Protein AF-A0A7Y1SUM8-F1 (afdb_monomer)

Solvent-accessible surface area (backbone atoms only — not comparable to full-atom values): 10292 Å² total; per-residue (Å²): 133,84,91,70,87,80,86,73,86,85,74,78,79,78,84,82,67,84,83,75,51,72,69,54,51,41,51,50,46,20,53,51,30,40,32,38,43,50,22,57,95,52,61,68,77,58,25,48,60,50,52,47,53,52,48,57,52,32,49,60,43,52,49,48,41,51,51,54,53,50,29,63,75,70,70,47,85,80,61,78,84,72,56,76,50,72,64,59,51,49,55,56,46,55,58,53,45,56,60,46,50,67,54,22,52,54,58,55,52,48,58,48,59,77,70,50,46,59,65,62,47,60,75,46,90,58,48,72,65,56,52,52,51,21,46,50,52,14,50,52,50,49,52,50,51,62,62,44,51,38,54,50,51,39,56,52,42,50,19,71,71,44,100,42,46,69,58,48,48,57,64,57,56,53,59,82,78,113

Nearest PDB structures (foldseek):
  6h2f-assembly1_J  TM=3.120E-01  e=8.566E+00  Aeromonas hydrophila subsp. hydrophila AL09-71
  7xgg-assembly2_D  TM=2.921E-01  e=9.914E+00  synthetic construct

Structure (mmCIF, N/CA/C/O backbone):
data_AF-A0A7Y1SUM8-F1
#
_entry.id   AF-A0A7Y1SUM8-F1
#
loop_
_atom_site.group_PDB
_atom_site.id
_atom_site.type_symbol
_atom_site.label_atom_id
_atom_site.label_alt_id
_atom_site.label_comp_id
_atom_site.label_asym_id
_atom_site.label_entity_id
_atom_site.label_seq_id
_atom_site.pdbx_PDB_ins_code
_atom_site.Cartn_x
_atom_site.Cartn_y
_atom_site.Cartn_z
_atom_site.occupancy
_atom_site.B_iso_or_equiv
_atom_site.auth_seq_id
_atom_site.auth_comp_id
_atom_site.auth_asym_id
_atom_site.auth_atom_id
_atom_site.pdbx_PDB_model_num
ATOM 1 N N . MET A 1 1 ? -18.515 -15.517 56.272 1.00 47.94 1 MET A N 1
ATOM 2 C CA . MET A 1 1 ? -17.917 -15.109 54.985 1.00 47.94 1 MET A CA 1
ATOM 3 C C . MET A 1 1 ? -18.222 -13.633 54.820 1.00 47.94 1 MET A C 1
ATOM 5 O O . MET A 1 1 ? -19.359 -13.296 54.525 1.00 47.94 1 MET A O 1
ATOM 9 N N . THR A 1 2 ? -17.282 -12.760 55.171 1.00 51.88 2 THR A N 1
ATOM 10 C CA . THR A 1 2 ? -17.449 -11.309 55.032 1.00 51.88 2 THR A CA 1
ATOM 11 C C . THR A 1 2 ? -17.357 -10.948 53.554 1.00 51.88 2 THR A C 1
ATOM 13 O O . THR A 1 2 ? -16.379 -11.256 52.880 1.00 51.88 2 THR A O 1
ATOM 16 N N . SER A 1 3 ? -18.431 -10.363 53.036 1.00 60.09 3 SER A N 1
ATOM 17 C CA . SER A 1 3 ? -18.611 -9.953 51.645 1.00 60.09 3 SER A CA 1
ATOM 18 C C . SER A 1 3 ? -17.959 -8.592 51.374 1.00 60.09 3 SER A C 1
ATOM 20 O O . SER A 1 3 ? -18.627 -7.669 50.915 1.00 60.09 3 SER A O 1
ATOM 22 N N . GLU A 1 4 ? -16.677 -8.436 51.698 1.00 70.50 4 GLU A N 1
ATOM 23 C CA . GLU A 1 4 ? -15.926 -7.216 51.387 1.00 70.50 4 GLU A CA 1
ATOM 24 C C . GLU A 1 4 ? -14.970 -7.494 50.227 1.00 70.50 4 GLU A C 1
ATOM 26 O O . GLU A 1 4 ? -13.954 -8.172 50.369 1.00 70.50 4 GLU A O 1
ATOM 31 N N . GLY A 1 5 ? -15.327 -6.993 49.044 1.00 70.06 5 GLY A N 1
ATOM 32 C CA . GLY A 1 5 ? -14.422 -6.958 47.904 1.00 70.06 5 GLY A CA 1
ATOM 33 C C . GLY A 1 5 ? -13.366 -5.881 48.129 1.00 70.06 5 GLY A C 1
ATOM 34 O O . GLY A 1 5 ? -13.677 -4.695 48.074 1.00 70.06 5 GLY A O 1
ATOM 35 N N . ALA A 1 6 ? -12.123 -6.284 48.378 1.00 76.81 6 ALA A N 1
ATOM 36 C CA . ALA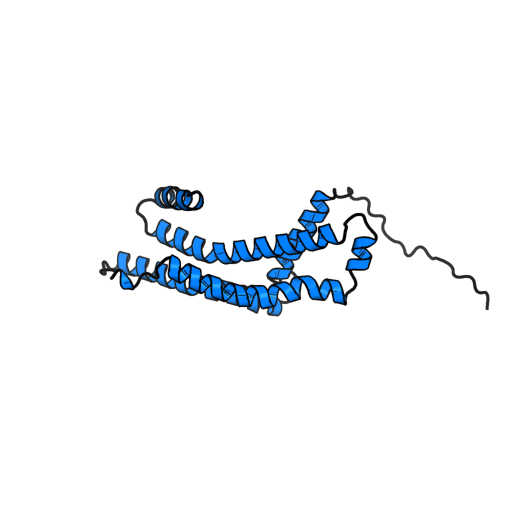 A 1 6 ? -10.992 -5.366 48.445 1.00 76.81 6 ALA A CA 1
ATOM 37 C C . ALA A 1 6 ? -10.424 -5.129 47.034 1.00 76.81 6 ALA A C 1
ATOM 39 O O . ALA A 1 6 ? -10.054 -6.075 46.336 1.00 76.81 6 ALA A O 1
ATOM 40 N N . VAL A 1 7 ? -10.356 -3.863 46.607 1.00 76.62 7 VAL A N 1
ATOM 41 C CA . VAL A 1 7 ? -9.671 -3.462 45.370 1.00 76.62 7 VAL A CA 1
ATOM 42 C C . VAL A 1 7 ? -8.190 -3.302 45.691 1.00 76.62 7 VAL A C 1
ATOM 44 O O . VAL A 1 7 ? -7.795 -2.362 46.376 1.00 76.62 7 VAL A O 1
ATOM 47 N N . PHE A 1 8 ? -7.374 -4.237 45.214 1.00 75.50 8 PHE A N 1
ATOM 48 C CA . PHE A 1 8 ? -5.923 -4.159 45.335 1.00 75.50 8 PHE A CA 1
ATOM 49 C C . PHE A 1 8 ? -5.349 -3.361 44.163 1.00 75.50 8 PHE A C 1
ATOM 51 O O . PHE A 1 8 ? -5.702 -3.607 43.008 1.00 75.50 8 PHE A O 1
ATOM 58 N N . ASP A 1 9 ? -4.460 -2.412 44.456 1.00 80.50 9 ASP A N 1
ATOM 59 C CA . ASP A 1 9 ? -3.664 -1.751 43.425 1.00 80.50 9 ASP A CA 1
ATOM 60 C C . ASP A 1 9 ? -2.674 -2.775 42.852 1.00 80.50 9 ASP A C 1
ATOM 62 O O . ASP A 1 9 ? -1.746 -3.214 43.529 1.00 80.50 9 ASP A O 1
ATOM 66 N N . LEU A 1 10 ? -2.908 -3.199 41.609 1.00 79.94 10 LEU A N 1
ATOM 67 C CA . LEU A 1 10 ? -2.109 -4.220 40.923 1.00 79.94 10 LEU A CA 1
ATOM 68 C C . LEU A 1 10 ? -0.756 -3.683 40.421 1.00 79.94 10 LEU A C 1
ATOM 70 O O . LEU A 1 10 ? -0.084 -4.357 39.643 1.00 79.94 10 LEU A O 1
ATOM 74 N N . GLY A 1 11 ? -0.349 -2.480 40.837 1.00 80.06 11 GLY A N 1
ATOM 75 C CA . GLY A 1 11 ? 0.895 -1.867 40.380 1.00 80.06 11 GLY A CA 1
ATOM 76 C C . GLY A 1 11 ? 0.788 -1.381 38.937 1.00 80.06 11 GLY A C 1
ATOM 77 O O . GLY A 1 11 ? 1.730 -1.523 38.158 1.00 80.06 11 GLY A O 1
ATOM 78 N N . TYR A 1 12 ? -0.368 -0.828 38.558 1.00 77.06 12 TYR A N 1
ATOM 79 C CA . TYR A 1 12 ? -0.531 -0.243 37.231 1.00 77.06 12 TYR A CA 1
ATOM 80 C C . TYR A 1 12 ? 0.389 0.966 37.078 1.00 77.06 12 TYR A C 1
ATOM 82 O O . TYR A 1 12 ? 0.269 1.968 37.784 1.00 77.06 12 TYR A O 1
ATOM 90 N N . GLU A 1 13 ? 1.301 0.895 36.115 1.00 79.81 1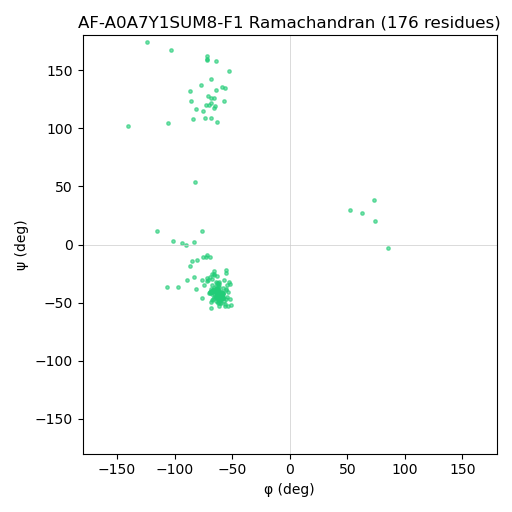3 GLU A N 1
ATOM 91 C CA . GLU A 1 13 ? 2.186 2.011 35.826 1.00 79.81 13 GLU A CA 1
ATOM 92 C C . GLU A 1 13 ? 1.386 3.152 35.185 1.00 79.81 13 GLU A C 1
ATOM 94 O O . GLU A 1 13 ? 0.748 3.004 34.137 1.00 79.81 13 GLU A O 1
ATOM 99 N N . GLN A 1 14 ? 1.389 4.315 35.837 1.00 79.69 14 GLN A N 1
ATOM 100 C CA . GLN A 1 14 ? 0.712 5.487 35.302 1.00 79.69 14 GLN A CA 1
ATOM 101 C C . GLN A 1 14 ? 1.409 5.936 34.018 1.00 79.69 14 GLN A C 1
ATOM 103 O O . GLN A 1 14 ? 2.609 6.211 34.004 1.00 79.69 14 GLN A O 1
ATOM 108 N N . TYR A 1 15 ? 0.644 6.068 32.934 1.00 81.56 15 TYR A N 1
ATOM 109 C CA . TYR A 1 15 ? 1.161 6.609 31.683 1.00 81.56 15 TYR A CA 1
ATOM 110 C C . TYR A 1 15 ? 1.608 8.066 31.882 1.00 81.56 15 TYR A C 1
ATOM 112 O O . TYR A 1 15 ? 0.777 8.970 31.968 1.00 81.56 15 TYR A O 1
ATOM 120 N N . ARG A 1 16 ? 2.926 8.294 31.940 1.00 86.31 16 ARG A N 1
ATOM 121 C CA . ARG A 1 16 ? 3.542 9.633 32.059 1.00 86.31 16 ARG A CA 1
ATOM 122 C C . ARG A 1 16 ? 3.851 10.295 30.712 1.00 86.31 16 ARG A C 1
ATOM 124 O O . ARG A 1 16 ? 4.397 11.394 30.680 1.00 86.31 16 ARG A O 1
ATOM 131 N N . GLY A 1 17 ? 3.547 9.626 29.601 1.00 87.81 17 GLY A N 1
ATOM 132 C CA . GLY A 1 17 ? 3.812 10.152 28.266 1.00 87.81 17 GLY A CA 1
ATOM 133 C C . GLY A 1 17 ? 2.877 11.309 27.878 1.00 87.81 17 GLY A C 1
ATOM 134 O O . GLY A 1 17 ? 1.803 11.472 28.466 1.00 87.81 17 GLY A O 1
ATOM 135 N N . PRO A 1 18 ? 3.244 12.103 26.858 1.00 86.50 18 PRO A N 1
ATOM 136 C CA . PRO A 1 18 ? 2.369 13.135 26.313 1.00 86.50 18 PRO A CA 1
ATOM 137 C C . PRO A 1 18 ? 1.055 12.536 25.802 1.00 86.50 18 PRO A C 1
ATOM 139 O O . PRO A 1 18 ? 1.048 11.521 25.103 1.00 86.50 18 PRO A O 1
ATOM 142 N N . ARG A 1 19 ? -0.075 13.177 26.115 1.00 84.38 19 ARG A N 1
ATOM 143 C CA . ARG A 1 19 ? -1.374 12.784 25.554 1.00 84.38 19 ARG A CA 1
ATOM 144 C C . ARG A 1 19 ? -1.386 13.107 24.060 1.00 84.38 19 ARG A C 1
ATOM 146 O O . ARG A 1 19 ? -1.104 14.236 23.671 1.00 84.38 19 ARG A O 1
ATOM 153 N N . LEU A 1 20 ? -1.693 12.108 23.235 1.00 84.44 20 LEU A N 1
ATOM 154 C CA . LEU A 1 20 ? -1.819 12.293 21.791 1.00 84.44 20 LEU A CA 1
ATOM 155 C C . LEU A 1 20 ? -3.047 13.151 21.478 1.00 84.44 20 LEU A C 1
ATOM 157 O O . LEU A 1 20 ? -4.088 12.994 22.116 1.00 84.44 20 LEU A O 1
ATOM 161 N N . SER A 1 21 ? -2.934 14.015 20.471 1.00 88.94 21 SER A N 1
ATOM 162 C CA . SER A 1 21 ? -4.096 14.720 19.926 1.00 88.94 21 SER A CA 1
ATOM 163 C C . SER A 1 21 ? -4.990 13.772 19.126 1.00 88.94 21 SER A C 1
ATOM 165 O O . SER A 1 21 ? -4.523 12.755 18.604 1.00 88.94 21 SER A O 1
ATOM 167 N N . ASP A 1 22 ? -6.261 14.129 18.946 1.00 87.31 22 ASP A N 1
ATOM 168 C CA . ASP A 1 22 ? -7.222 13.316 18.184 1.00 87.31 22 ASP A CA 1
ATOM 169 C C . ASP A 1 22 ? -6.728 13.010 16.765 1.00 87.31 22 ASP A C 1
ATOM 171 O O . ASP A 1 22 ? -6.845 11.886 16.272 1.00 87.31 22 ASP A O 1
ATOM 175 N N . ARG A 1 23 ? -6.067 13.986 16.129 1.00 91.12 23 ARG A N 1
ATOM 176 C CA . ARG A 1 23 ? -5.426 13.806 14.821 1.00 91.12 23 ARG A CA 1
ATOM 177 C C . ARG A 1 23 ? -4.327 12.744 14.865 1.00 91.12 23 ARG A C 1
ATOM 179 O O . ARG A 1 23 ? -4.217 11.938 13.944 1.00 91.12 23 ARG A O 1
ATOM 186 N N . GLN A 1 24 ? -3.494 12.736 15.901 1.00 91.31 24 GLN A N 1
ATOM 187 C CA . GLN A 1 24 ? -2.438 11.730 16.039 1.00 91.31 24 GLN A CA 1
ATOM 188 C C . GLN A 1 24 ? -3.022 10.340 16.300 1.00 91.31 24 GLN A C 1
ATOM 190 O O . GLN A 1 24 ? -2.525 9.364 15.738 1.00 91.31 24 GLN A O 1
ATOM 195 N N . VAL A 1 25 ? -4.089 10.244 17.098 1.00 89.75 25 VAL A N 1
ATOM 196 C CA . VAL A 1 25 ? -4.823 8.989 17.321 1.00 89.75 25 VAL A CA 1
ATOM 197 C C . VAL A 1 25 ? -5.378 8.454 16.000 1.00 89.75 25 VAL A C 1
ATOM 199 O O . VAL A 1 25 ? -5.150 7.288 15.674 1.00 89.75 25 VAL A O 1
ATOM 202 N N . PHE A 1 26 ? -6.007 9.314 15.197 1.00 92.56 26 PHE A N 1
ATOM 203 C CA . PHE A 1 26 ? -6.506 8.962 13.868 1.00 92.56 26 PHE A CA 1
ATOM 204 C C . PHE A 1 26 ? -5.399 8.400 12.963 1.00 92.56 26 PHE A C 1
ATOM 206 O O . PHE A 1 26 ? -5.512 7.282 12.460 1.00 92.56 26 PHE A O 1
ATOM 213 N N . TRP A 1 27 ? -4.280 9.115 12.806 1.00 94.81 27 TRP A N 1
ATOM 214 C CA . TRP A 1 27 ? -3.178 8.647 11.955 1.00 94.81 27 TRP A CA 1
ATOM 215 C C . TRP A 1 27 ? -2.528 7.361 12.470 1.00 94.81 27 TRP A C 1
ATOM 217 O O . TRP A 1 27 ? -2.106 6.522 11.675 1.00 94.81 27 TRP A O 1
ATOM 227 N N . ARG A 1 28 ? -2.486 7.151 13.790 1.00 92.69 28 ARG A N 1
ATOM 228 C CA . ARG A 1 28 ? -2.030 5.880 14.370 1.00 92.69 28 ARG A CA 1
ATOM 229 C C . ARG A 1 28 ? -2.949 4.721 13.986 1.00 92.69 28 ARG A C 1
ATOM 231 O O . ARG A 1 28 ? -2.431 3.657 13.654 1.00 92.69 28 ARG A O 1
ATOM 238 N N . MET A 1 29 ? -4.266 4.928 13.968 1.00 92.19 29 MET A N 1
ATOM 239 C CA . MET A 1 29 ? -5.231 3.922 13.502 1.00 92.19 29 MET A CA 1
ATOM 240 C C . MET A 1 29 ? -5.083 3.634 12.003 1.00 92.19 29 MET A C 1
ATOM 242 O O . MET A 1 29 ? -5.152 2.472 11.597 1.00 92.19 29 MET A O 1
ATOM 246 N N . VAL A 1 30 ? -4.823 4.665 11.191 1.00 95.81 30 VAL A N 1
ATOM 247 C CA . VAL A 1 30 ? -4.552 4.503 9.753 1.00 95.81 30 VAL A CA 1
ATOM 248 C C . VAL A 1 30 ? -3.291 3.661 9.533 1.00 95.81 30 VAL A C 1
ATOM 250 O O . VAL A 1 30 ? -3.327 2.678 8.797 1.00 95.81 30 VAL A O 1
ATOM 253 N N . ILE A 1 31 ? -2.188 3.983 10.216 1.00 95.62 31 ILE A N 1
ATOM 254 C CA . ILE A 1 31 ? -0.917 3.244 10.109 1.00 95.62 31 ILE A CA 1
ATOM 255 C C . ILE A 1 31 ? -1.058 1.798 10.602 1.00 95.62 31 ILE A C 1
ATOM 257 O O . ILE A 1 31 ? -0.508 0.882 9.989 1.00 95.62 31 ILE A O 1
ATOM 261 N N . ASP A 1 32 ? -1.785 1.574 11.698 1.00 93.44 32 ASP A N 1
ATOM 262 C CA . ASP A 1 32 ? -2.126 0.225 12.162 1.00 93.44 32 ASP A CA 1
ATOM 263 C C . ASP A 1 32 ? -2.912 -0.544 11.090 1.00 93.44 32 ASP A C 1
ATOM 265 O O . ASP A 1 32 ? -2.574 -1.682 10.763 1.00 93.44 32 ASP A O 1
ATOM 269 N N . GLY A 1 33 ? -3.910 0.099 10.479 1.00 93.62 33 GLY A N 1
ATOM 270 C CA . GLY A 1 33 ? -4.708 -0.498 9.411 1.00 93.62 33 GLY A CA 1
ATOM 271 C C . GLY A 1 33 ? -3.885 -0.857 8.176 1.00 93.62 33 GLY A C 1
ATOM 272 O O . GLY A 1 33 ? -4.007 -1.967 7.657 1.00 93.62 33 GLY A O 1
ATOM 273 N N . LEU A 1 34 ? -2.976 0.032 7.768 1.00 94.88 34 LEU A N 1
ATOM 274 C CA . LEU A 1 34 ? -2.025 -0.208 6.683 1.00 94.88 34 LEU A CA 1
ATOM 275 C C . LEU A 1 34 ? -1.192 -1.460 6.962 1.00 94.88 34 LEU A C 1
ATOM 277 O O . LEU A 1 34 ? -1.167 -2.380 6.145 1.00 94.88 34 LEU A O 1
ATOM 281 N N . LYS A 1 35 ? -0.587 -1.559 8.151 1.00 92.75 35 LYS A N 1
ATOM 282 C CA . LYS A 1 35 ? 0.193 -2.740 8.555 1.00 92.75 35 LYS A CA 1
ATOM 283 C C . LYS A 1 35 ? -0.650 -4.014 8.550 1.00 92.75 35 LYS A C 1
ATOM 285 O O . LYS A 1 35 ? -0.184 -5.042 8.056 1.00 92.75 35 LYS A O 1
ATOM 290 N N . LYS A 1 36 ? -1.885 -3.950 9.058 1.00 91.12 36 LYS A N 1
ATOM 291 C CA . LYS A 1 36 ? -2.816 -5.088 9.076 1.00 91.12 36 LYS A CA 1
ATOM 292 C C . LYS A 1 36 ? -3.177 -5.563 7.667 1.00 91.12 36 LYS A C 1
ATOM 294 O O . LYS A 1 36 ? -3.207 -6.774 7.458 1.00 91.12 36 LYS A O 1
ATOM 299 N N . SER A 1 37 ? -3.375 -4.647 6.716 1.00 90.56 37 SER A N 1
ATOM 300 C CA . SER A 1 37 ? -3.763 -4.976 5.334 1.00 90.56 37 SER A CA 1
ATOM 301 C C . SER A 1 37 ? -2.730 -5.840 4.595 1.00 90.56 37 SER A C 1
ATOM 303 O O . SER A 1 37 ? -3.101 -6.737 3.846 1.00 90.56 37 SER A O 1
ATOM 305 N N . VAL A 1 38 ? -1.437 -5.639 4.873 1.00 87.88 38 VAL A N 1
ATOM 306 C CA . VAL A 1 38 ? -0.325 -6.408 4.280 1.00 87.88 38 VAL A CA 1
ATOM 307 C C . VAL A 1 38 ? 0.237 -7.489 5.215 1.00 87.88 38 VAL A C 1
ATOM 309 O O . VAL A 1 38 ? 1.214 -8.165 4.893 1.00 87.88 38 VAL A O 1
ATOM 312 N N . GLY A 1 39 ? -0.350 -7.663 6.403 1.00 85.25 39 GLY A N 1
ATOM 313 C CA . GLY A 1 39 ? 0.086 -8.666 7.380 1.00 85.25 39 GLY A CA 1
ATOM 314 C C . GLY A 1 39 ? 1.395 -8.334 8.114 1.00 85.25 39 GLY A C 1
ATOM 315 O O . GLY A 1 39 ? 2.035 -9.231 8.675 1.00 85.25 39 GLY A O 1
ATOM 316 N N . ILE A 1 40 ? 1.818 -7.066 8.151 1.00 86.38 40 ILE A N 1
ATOM 317 C CA . ILE A 1 40 ? 2.970 -6.623 8.954 1.00 86.38 40 ILE A CA 1
ATOM 318 C C . ILE A 1 40 ? 2.652 -6.820 10.444 1.00 86.38 40 ILE A C 1
ATOM 320 O O . ILE A 1 40 ? 1.583 -6.457 10.920 1.00 86.38 40 ILE A O 1
ATOM 324 N N . GLY A 1 41 ? 3.592 -7.413 11.186 1.00 81.06 41 GLY A N 1
ATOM 325 C CA . GLY A 1 41 ? 3.407 -7.771 12.599 1.00 81.06 41 GLY A CA 1
ATOM 326 C C . GLY A 1 41 ? 2.740 -9.132 12.836 1.00 81.06 41 GLY A C 1
ATOM 327 O O . GLY A 1 41 ? 2.649 -9.563 13.979 1.00 81.06 41 GLY A O 1
ATOM 328 N N . LYS A 1 42 ? 2.321 -9.846 11.779 1.00 82.00 42 LYS A N 1
ATOM 329 C CA . LYS A 1 42 ? 1.820 -11.229 11.863 1.00 82.00 42 LYS A CA 1
ATOM 330 C C . LYS A 1 42 ? 2.875 -12.241 11.379 1.00 82.00 42 LYS A C 1
ATOM 332 O O . LYS A 1 42 ? 3.881 -11.871 10.765 1.00 82.00 42 LYS A O 1
ATOM 337 N N . ARG A 1 43 ? 2.635 -13.535 11.648 1.00 85.00 43 ARG A N 1
ATOM 338 C CA . ARG A 1 43 ? 3.457 -14.656 11.140 1.00 85.00 43 ARG A CA 1
ATOM 339 C C . ARG A 1 43 ? 3.600 -14.576 9.614 1.00 85.00 43 ARG A C 1
ATOM 341 O O . ARG A 1 43 ? 2.668 -14.152 8.933 1.00 85.00 43 ARG A O 1
ATOM 348 N N . ALA A 1 44 ? 4.729 -15.050 9.078 1.00 80.56 44 ALA A N 1
ATOM 349 C CA . ALA A 1 44 ? 5.061 -14.971 7.649 1.00 80.56 44 ALA A CA 1
ATOM 350 C C . ALA A 1 44 ? 3.958 -15.515 6.717 1.00 80.56 44 ALA A C 1
ATOM 352 O O . ALA A 1 44 ? 3.706 -14.937 5.664 1.00 80.56 44 ALA A O 1
ATOM 353 N N . ARG A 1 45 ? 3.220 -16.550 7.144 1.00 80.69 45 ARG A N 1
ATOM 354 C CA . ARG A 1 45 ? 2.076 -17.110 6.402 1.00 80.69 45 ARG A CA 1
ATOM 355 C C . ARG A 1 45 ? 1.008 -16.068 6.044 1.00 80.69 45 ARG A C 1
ATOM 357 O O . ARG A 1 45 ? 0.438 -16.140 4.964 1.00 80.69 45 ARG A O 1
ATOM 364 N N . ASN A 1 46 ? 0.773 -15.078 6.905 1.00 81.00 46 ASN A N 1
ATOM 365 C CA . ASN A 1 46 ? -0.235 -14.039 6.668 1.00 81.00 46 ASN A CA 1
ATOM 366 C C . ASN A 1 46 ? 0.264 -12.937 5.722 1.00 81.00 46 ASN A C 1
ATOM 368 O O . ASN A 1 46 ? -0.534 -12.139 5.244 1.00 81.00 46 ASN A O 1
ATOM 372 N N . LYS A 1 47 ? 1.575 -12.896 5.459 1.00 87.44 47 LYS A N 1
ATOM 373 C CA . LYS A 1 47 ? 2.194 -11.997 4.481 1.00 87.44 47 LYS A CA 1
ATOM 374 C C . LYS A 1 47 ? 2.237 -12.635 3.096 1.00 87.44 47 LYS A C 1
ATOM 376 O O . LYS A 1 47 ? 2.151 -11.925 2.107 1.00 87.44 47 LYS A O 1
ATOM 381 N N . ALA A 1 48 ? 2.335 -13.963 3.023 1.00 88.19 48 ALA A N 1
ATOM 382 C CA . ALA A 1 48 ? 2.506 -14.677 1.761 1.00 88.19 48 ALA A CA 1
ATOM 383 C C . ALA A 1 48 ? 1.462 -14.275 0.707 1.00 88.19 48 ALA A C 1
ATOM 385 O O . ALA A 1 48 ? 1.841 -13.953 -0.408 1.00 88.19 48 ALA A O 1
ATOM 386 N N . PHE A 1 49 ? 0.181 -14.209 1.079 1.00 88.69 49 PHE A N 1
ATOM 387 C CA . PHE A 1 49 ? -0.903 -13.898 0.145 1.00 88.69 49 PHE A CA 1
ATOM 388 C C . PHE A 1 49 ? -0.902 -12.450 -0.395 1.00 88.69 49 PHE A C 1
ATOM 390 O O . PHE A 1 49 ? -0.883 -12.270 -1.612 1.00 88.69 49 PHE A O 1
ATOM 397 N N . PRO A 1 50 ? -0.896 -11.385 0.436 1.00 87.81 50 PRO A N 1
ATOM 398 C CA . PRO A 1 50 ? -0.855 -10.023 -0.098 1.00 87.81 50 PRO A CA 1
ATOM 399 C C . PRO A 1 50 ? 0.427 -9.759 -0.898 1.00 87.81 50 PRO A C 1
ATOM 401 O O . PRO A 1 50 ? 0.370 -9.135 -1.954 1.00 87.81 50 PRO A O 1
ATOM 404 N N . PHE A 1 51 ? 1.573 -10.287 -0.456 1.00 91.00 51 PHE A N 1
ATOM 405 C CA . PHE A 1 51 ? 2.824 -10.138 -1.200 1.00 91.00 51 PHE A CA 1
ATOM 406 C C . PHE A 1 51 ? 2.856 -10.972 -2.483 1.00 91.00 51 PHE A C 1
ATOM 408 O O . PHE A 1 51 ? 3.453 -10.521 -3.454 1.00 91.00 51 PHE A O 1
ATOM 415 N N . SER A 1 52 ? 2.197 -12.135 -2.538 1.00 92.44 52 SER A N 1
ATOM 416 C CA . SER A 1 52 ? 2.086 -12.896 -3.785 1.00 92.44 52 SER A CA 1
ATOM 417 C C . SER A 1 52 ? 1.234 -12.168 -4.816 1.00 92.44 52 SER A C 1
ATOM 419 O O . SER A 1 52 ? 1.558 -12.229 -5.992 1.00 92.44 52 SER A O 1
ATOM 421 N N . LEU A 1 53 ? 0.185 -11.451 -4.397 1.00 92.50 53 LEU A N 1
ATOM 422 C CA . LEU A 1 53 ? -0.612 -10.626 -5.309 1.00 92.50 53 LEU A CA 1
ATOM 423 C C . LEU A 1 53 ? 0.187 -9.442 -5.853 1.00 92.50 53 LEU A C 1
ATOM 425 O O . LEU A 1 53 ? 0.107 -9.161 -7.041 1.00 92.50 53 LEU A O 1
ATOM 429 N N . VAL A 1 54 ? 0.985 -8.784 -5.006 1.00 90.94 54 VAL A N 1
ATOM 430 C CA . VAL A 1 54 ? 1.898 -7.718 -5.449 1.00 90.94 54 VAL A CA 1
ATOM 431 C C . VAL A 1 54 ? 2.954 -8.278 -6.402 1.00 90.94 54 VAL A C 1
ATOM 433 O O . VAL A 1 54 ? 3.202 -7.694 -7.449 1.00 90.94 54 VAL A O 1
ATOM 436 N N . ALA A 1 55 ? 3.556 -9.423 -6.075 1.00 92.12 55 ALA A N 1
ATOM 437 C CA . ALA A 1 55 ? 4.523 -10.075 -6.950 1.00 92.12 55 ALA A CA 1
ATOM 438 C C . ALA A 1 55 ? 3.888 -10.441 -8.295 1.00 92.12 55 ALA A C 1
ATOM 440 O O . ALA A 1 55 ? 4.457 -10.127 -9.333 1.00 92.12 55 ALA A O 1
ATOM 441 N N . LEU A 1 56 ? 2.691 -11.032 -8.276 1.00 92.25 56 LEU A N 1
ATOM 442 C CA . LEU A 1 56 ? 1.941 -11.350 -9.484 1.00 92.25 56 LEU A CA 1
ATOM 443 C C . LEU A 1 56 ? 1.681 -10.084 -10.298 1.00 92.25 56 LEU A C 1
ATOM 445 O O . LEU A 1 56 ? 1.984 -10.086 -11.479 1.00 92.25 56 LEU A O 1
ATOM 449 N N . ALA A 1 57 ? 1.241 -8.998 -9.659 1.00 89.50 57 ALA A N 1
ATOM 450 C CA . ALA A 1 57 ? 1.029 -7.718 -10.321 1.00 89.50 57 ALA A CA 1
ATOM 451 C C . ALA A 1 57 ? 2.305 -7.193 -11.000 1.00 89.50 57 ALA A C 1
ATOM 453 O O . ALA A 1 57 ? 2.237 -6.727 -12.122 1.00 89.50 57 ALA A O 1
ATOM 454 N N . ILE A 1 58 ? 3.470 -7.306 -10.357 1.00 89.69 58 ILE A N 1
ATOM 455 C CA . ILE A 1 58 ? 4.752 -6.791 -10.871 1.00 89.69 58 ILE A CA 1
ATOM 456 C C . ILE A 1 58 ? 5.355 -7.671 -11.981 1.00 89.69 58 ILE A C 1
ATOM 458 O O . ILE A 1 58 ? 6.083 -7.165 -12.836 1.00 89.69 58 ILE A O 1
ATOM 462 N N . LEU A 1 59 ? 5.115 -8.986 -11.959 1.00 89.19 59 LEU A N 1
ATOM 463 C CA . LEU A 1 59 ? 5.802 -9.943 -12.835 1.00 89.19 59 LEU A CA 1
ATOM 464 C C . LEU A 1 59 ? 5.677 -9.617 -14.337 1.00 89.19 59 LEU A C 1
ATOM 466 O O . LEU A 1 59 ? 6.712 -9.630 -15.007 1.00 89.19 59 LEU A O 1
ATOM 470 N N . PRO A 1 60 ? 4.490 -9.293 -14.886 1.00 82.38 60 PRO A N 1
ATOM 471 C CA . PRO A 1 60 ? 4.376 -8.943 -16.298 1.00 82.38 60 PRO A CA 1
ATOM 472 C C . PRO A 1 60 ? 5.092 -7.635 -16.638 1.00 82.38 60 PRO A C 1
ATOM 474 O O . PRO A 1 60 ? 5.779 -7.592 -17.655 1.00 82.38 60 PRO A O 1
ATOM 477 N N . ALA A 1 61 ? 5.030 -6.612 -15.772 1.00 82.25 61 ALA A N 1
ATOM 478 C CA . ALA A 1 61 ? 5.789 -5.375 -15.983 1.00 82.25 61 ALA A CA 1
ATOM 479 C C . ALA A 1 61 ? 7.292 -5.629 -16.057 1.00 82.25 61 ALA A C 1
ATOM 481 O O . ALA A 1 61 ? 7.963 -5.131 -16.959 1.00 82.25 61 ALA A O 1
ATOM 482 N N . LEU A 1 62 ? 7.829 -6.440 -15.142 1.00 84.44 62 LEU A N 1
ATOM 483 C CA . LEU A 1 62 ? 9.236 -6.828 -15.204 1.00 84.44 62 LEU A CA 1
ATOM 484 C C . LEU A 1 62 ? 9.553 -7.583 -16.497 1.00 84.44 62 LEU A C 1
ATOM 486 O O . LEU A 1 62 ? 10.596 -7.332 -17.094 1.00 84.44 62 LEU A O 1
ATOM 490 N N . GLY A 1 63 ? 8.662 -8.471 -16.944 1.00 83.94 63 GLY A N 1
ATOM 491 C CA . GLY A 1 63 ? 8.807 -9.179 -18.216 1.00 83.94 63 GLY A CA 1
ATOM 492 C C . GLY A 1 63 ? 8.937 -8.223 -19.402 1.00 83.94 63 GLY A C 1
ATOM 493 O O . GLY A 1 63 ? 9.886 -8.343 -20.176 1.00 83.94 63 GLY A O 1
ATOM 494 N N . VAL A 1 64 ? 8.045 -7.234 -19.496 1.00 79.75 64 VAL A N 1
ATOM 495 C CA . VAL A 1 64 ? 8.070 -6.204 -20.547 1.00 79.75 64 VAL A CA 1
ATOM 496 C C . VAL A 1 64 ? 9.382 -5.417 -20.512 1.00 79.75 64 VAL A C 1
ATOM 498 O O . VAL A 1 64 ? 10.074 -5.337 -21.527 1.00 79.75 64 VAL A O 1
ATOM 501 N N . VAL A 1 65 ? 9.783 -4.906 -19.345 1.00 82.75 65 VAL A N 1
ATOM 502 C CA . VAL A 1 65 ? 11.031 -4.136 -19.191 1.00 82.75 65 VAL A CA 1
ATOM 503 C C . VAL A 1 65 ? 12.251 -4.973 -19.585 1.00 82.75 65 VAL A C 1
ATOM 505 O O . VAL A 1 65 ? 13.123 -4.496 -20.311 1.00 82.75 65 VAL A O 1
ATOM 508 N N . VAL A 1 66 ? 12.316 -6.238 -19.158 1.00 85.56 66 VAL A N 1
ATOM 509 C CA . VAL A 1 66 ? 13.420 -7.144 -19.511 1.00 85.56 66 VAL A CA 1
ATOM 510 C C . VAL A 1 66 ? 13.482 -7.372 -21.020 1.00 85.56 66 VAL A C 1
ATOM 512 O O . VAL A 1 66 ? 14.569 -7.282 -21.591 1.00 85.56 66 VAL A O 1
ATOM 515 N N . ILE A 1 67 ? 12.346 -7.620 -21.677 1.00 84.25 67 ILE A N 1
ATOM 516 C CA . ILE A 1 67 ? 12.288 -7.796 -23.136 1.00 84.25 67 ILE A CA 1
ATOM 517 C C . ILE A 1 67 ? 12.812 -6.543 -23.846 1.00 84.25 67 ILE A C 1
ATOM 519 O O . ILE A 1 67 ? 13.646 -6.664 -24.745 1.00 84.25 67 ILE A O 1
ATOM 523 N N . GLN A 1 68 ? 12.392 -5.349 -23.416 1.00 79.94 68 GLN A N 1
ATOM 524 C CA . GLN A 1 68 ? 12.856 -4.091 -24.007 1.00 79.94 68 GLN A CA 1
ATOM 525 C C . GLN A 1 68 ? 14.371 -3.889 -23.829 1.00 79.94 68 GLN A C 1
ATOM 527 O O . GLN A 1 68 ? 15.072 -3.546 -24.785 1.00 79.94 68 GLN A O 1
ATOM 532 N N . VAL A 1 69 ? 14.899 -4.143 -22.625 1.00 83.06 69 VAL A N 1
ATOM 533 C CA . VAL A 1 69 ? 16.340 -4.047 -22.333 1.00 83.06 69 VAL A CA 1
ATOM 534 C C . VAL A 1 69 ? 17.135 -5.021 -23.203 1.00 83.06 69 VAL A C 1
ATOM 536 O O . VAL A 1 69 ? 18.113 -4.620 -23.834 1.00 83.06 69 VAL A O 1
ATOM 539 N N . VAL A 1 70 ? 16.715 -6.288 -23.271 1.00 85.69 70 VAL A N 1
ATOM 540 C CA . VAL A 1 70 ? 17.387 -7.314 -24.080 1.00 85.69 70 VAL A CA 1
ATOM 541 C C . VAL A 1 70 ? 17.352 -6.934 -25.559 1.00 85.69 70 VAL A C 1
ATOM 543 O O . VAL A 1 70 ? 18.396 -6.934 -26.210 1.00 85.69 70 VAL A O 1
ATOM 546 N N . ALA A 1 71 ? 16.194 -6.544 -26.091 1.00 84.94 71 ALA A N 1
ATOM 547 C CA . ALA A 1 71 ? 16.076 -6.159 -27.493 1.00 84.94 71 ALA A CA 1
ATOM 548 C C . ALA A 1 71 ? 16.992 -4.979 -27.848 1.00 84.94 71 ALA A C 1
ATOM 550 O O . ALA A 1 71 ? 17.678 -5.025 -28.871 1.00 84.94 71 ALA A O 1
ATOM 551 N N . LYS A 1 72 ? 17.088 -3.974 -26.968 1.00 81.50 72 LYS A N 1
ATOM 552 C CA . LYS A 1 72 ? 18.004 -2.840 -27.139 1.00 81.50 72 LYS A CA 1
ATOM 553 C C . LYS A 1 72 ? 19.475 -3.265 -27.134 1.00 81.50 72 LYS A C 1
ATOM 555 O O . LYS A 1 72 ? 20.244 -2.765 -27.949 1.00 81.50 72 LYS A O 1
ATOM 560 N N . ILE A 1 73 ? 19.871 -4.179 -26.244 1.00 85.19 73 ILE A N 1
ATOM 561 C CA . ILE A 1 73 ? 21.254 -4.685 -26.160 1.00 85.19 73 ILE A CA 1
ATOM 562 C C . ILE A 1 73 ? 21.643 -5.453 -27.431 1.00 85.19 73 ILE A C 1
ATOM 564 O O . ILE A 1 73 ? 22.759 -5.297 -27.921 1.00 85.19 73 ILE A O 1
ATOM 568 N N . PHE A 1 74 ? 20.732 -6.265 -27.970 1.00 85.94 74 PHE A N 1
ATOM 569 C CA . PHE A 1 74 ? 20.996 -7.122 -29.132 1.00 85.94 74 PHE A CA 1
ATOM 570 C C . PHE A 1 74 ? 20.608 -6.495 -30.481 1.00 85.94 74 PHE A C 1
ATOM 572 O O . PHE A 1 74 ? 20.766 -7.141 -31.514 1.00 85.94 74 PHE A O 1
ATOM 579 N N . GLY A 1 75 ? 20.109 -5.254 -30.495 1.00 82.88 75 GLY A N 1
ATOM 580 C CA . GLY A 1 75 ? 19.673 -4.573 -31.719 1.00 82.88 75 GLY A CA 1
ATOM 581 C C . GLY A 1 75 ? 18.499 -5.265 -32.420 1.00 82.88 75 GLY A C 1
ATOM 582 O O . GLY A 1 75 ? 18.368 -5.170 -33.640 1.00 82.88 75 GLY A O 1
ATOM 583 N N . LEU A 1 76 ? 17.672 -5.995 -31.668 1.00 81.12 76 LEU A N 1
ATOM 584 C CA . LEU A 1 76 ? 16.518 -6.704 -32.211 1.00 81.12 76 LEU A CA 1
ATOM 585 C C . LEU A 1 76 ? 15.382 -5.708 -32.487 1.00 81.12 76 LEU A C 1
ATOM 587 O O . LEU A 1 76 ? 15.110 -4.849 -31.643 1.00 81.12 76 LEU A O 1
ATOM 591 N N . PRO A 1 77 ? 14.685 -5.814 -33.633 1.00 73.00 77 PRO A N 1
ATOM 592 C CA . PRO A 1 77 ? 13.503 -5.006 -33.884 1.00 73.00 77 PRO A CA 1
ATOM 593 C C . PRO A 1 77 ? 12.399 -5.401 -32.897 1.00 73.00 77 PRO A C 1
ATOM 595 O O . PRO A 1 77 ? 11.930 -6.539 -32.896 1.00 73.00 77 PRO A O 1
ATOM 598 N N . LEU A 1 78 ? 11.977 -4.458 -32.056 1.00 67.94 78 LEU A N 1
ATOM 599 C CA . LEU A 1 78 ? 10.790 -4.617 -31.220 1.00 67.94 78 LEU A CA 1
ATOM 600 C C . LEU A 1 78 ? 9.557 -4.454 -32.111 1.00 67.94 78 LEU A C 1
ATOM 602 O O . LEU A 1 78 ? 9.322 -3.388 -32.677 1.00 67.94 78 LEU A O 1
ATOM 606 N N . SER A 1 79 ? 8.780 -5.523 -32.263 1.00 57.62 79 SER A N 1
ATOM 607 C CA . SER A 1 79 ? 7.435 -5.438 -32.832 1.00 57.62 79 SER A CA 1
ATOM 608 C C . SER A 1 79 ? 6.544 -4.738 -31.803 1.00 57.62 79 SER A C 1
ATOM 610 O O . SER A 1 79 ? 6.522 -5.158 -30.647 1.00 57.62 79 SER A O 1
ATOM 612 N N . GLY A 1 80 ? 5.828 -3.682 -32.203 1.00 54.38 80 GLY A N 1
ATOM 613 C CA . GLY A 1 80 ? 4.971 -2.894 -31.302 1.00 54.38 80 GLY A CA 1
ATOM 614 C C . GLY A 1 80 ? 3.913 -3.716 -30.554 1.00 54.38 80 GLY A C 1
ATOM 615 O O . GLY A 1 80 ? 3.503 -3.318 -29.474 1.00 54.38 80 GLY A O 1
ATOM 616 N N . ASP A 1 81 ? 3.561 -4.898 -31.069 1.00 53.03 81 ASP A N 1
ATOM 617 C CA . ASP A 1 81 ? 2.566 -5.812 -30.491 1.00 53.03 81 ASP A CA 1
ATOM 618 C C . ASP A 1 81 ? 3.047 -6.586 -29.246 1.00 53.03 81 ASP A C 1
ATOM 620 O O . ASP A 1 81 ? 2.248 -7.248 -28.588 1.00 53.03 81 ASP A O 1
ATOM 624 N N . VAL A 1 82 ? 4.347 -6.560 -28.915 1.00 52.88 82 VAL A N 1
ATOM 625 C CA . VAL A 1 82 ? 4.886 -7.244 -27.714 1.00 52.88 82 VAL A CA 1
ATOM 626 C C . VAL A 1 82 ? 4.754 -6.371 -26.458 1.00 52.88 82 VAL A C 1
ATOM 628 O O . VAL A 1 82 ? 4.901 -6.855 -25.333 1.00 52.88 82 VAL A O 1
ATOM 631 N N . LEU A 1 83 ? 4.475 -5.080 -26.634 1.00 56.75 83 LEU A N 1
ATOM 632 C CA . LEU A 1 83 ? 4.237 -4.153 -25.540 1.00 56.75 83 LEU A CA 1
ATOM 633 C C . LEU A 1 83 ? 2.785 -4.325 -25.092 1.00 56.75 83 LEU A C 1
ATOM 635 O O . LEU A 1 83 ? 1.865 -4.086 -25.867 1.00 56.75 83 LEU A O 1
ATOM 639 N N . LEU A 1 84 ? 2.582 -4.764 -23.848 1.00 57.66 84 LEU A N 1
ATOM 640 C CA . LEU A 1 84 ? 1.273 -4.630 -23.214 1.00 57.66 84 LEU A CA 1
ATOM 641 C C . LEU A 1 84 ? 0.923 -3.143 -23.226 1.00 57.66 84 LEU A C 1
ATOM 643 O O . LEU A 1 84 ? 1.705 -2.341 -22.719 1.00 57.66 84 LEU A O 1
ATOM 647 N N . ASP A 1 85 ? -0.224 -2.794 -23.805 1.00 67.81 85 ASP A N 1
ATOM 648 C CA . ASP A 1 85 ? -0.753 -1.438 -23.709 1.00 67.81 85 ASP A CA 1
ATOM 649 C C . ASP A 1 85 ? -0.892 -1.080 -22.219 1.00 67.81 85 ASP A C 1
ATOM 651 O O . ASP A 1 85 ? -1.388 -1.889 -21.421 1.00 67.81 85 ASP A O 1
ATOM 655 N N . ASP A 1 86 ? -0.463 0.124 -21.828 1.00 66.94 86 ASP A N 1
ATOM 656 C CA . ASP A 1 86 ? -0.496 0.586 -20.430 1.00 66.94 86 ASP A CA 1
ATOM 657 C C . ASP A 1 86 ? -1.903 0.437 -19.837 1.00 66.94 86 ASP A C 1
ATOM 659 O O . ASP A 1 86 ? -2.092 0.130 -18.652 1.00 66.94 86 ASP A O 1
ATOM 663 N N . ARG A 1 87 ? -2.912 0.597 -20.699 1.00 72.75 87 ARG A N 1
ATOM 664 C CA . ARG A 1 87 ? -4.322 0.419 -20.373 1.00 72.75 87 ARG A CA 1
ATOM 665 C C . ARG A 1 87 ? -4.689 -1.031 -20.068 1.00 72.75 87 ARG A C 1
ATOM 667 O O . ARG A 1 87 ? -5.330 -1.283 -19.049 1.00 72.75 87 ARG A O 1
ATOM 674 N N . GLU A 1 88 ? -4.279 -1.978 -20.906 1.00 76.94 88 GLU A N 1
ATOM 675 C CA . GLU A 1 88 ? -4.533 -3.407 -20.675 1.00 76.94 88 GLU A CA 1
ATOM 676 C C . GLU A 1 88 ? -3.842 -3.887 -19.398 1.00 76.94 88 GLU A C 1
ATOM 678 O O . GLU A 1 88 ? -4.401 -4.669 -18.621 1.00 76.94 88 GLU A O 1
ATOM 683 N N . TYR A 1 89 ? -2.646 -3.365 -19.132 1.00 76.00 89 TYR A N 1
ATOM 684 C CA . TYR A 1 89 ? -1.913 -3.674 -17.917 1.00 76.00 89 TYR A CA 1
ATOM 685 C C . TYR A 1 89 ? -2.587 -3.114 -16.655 1.00 76.00 89 TYR A C 1
ATOM 687 O O . TYR A 1 89 ? -2.655 -3.794 -15.619 1.00 76.00 89 TYR A O 1
ATOM 695 N N . PHE A 1 90 ? -3.126 -1.893 -16.730 1.00 79.75 90 PHE A N 1
ATOM 696 C CA . PHE A 1 90 ? -3.933 -1.321 -15.656 1.00 79.75 90 PHE A CA 1
ATOM 697 C C . PHE A 1 90 ? -5.194 -2.153 -15.400 1.00 79.75 90 PHE A C 1
ATOM 699 O O . PHE A 1 90 ? -5.474 -2.491 -14.246 1.00 79.75 90 PHE A O 1
ATOM 706 N N . ASP A 1 91 ? -5.910 -2.547 -16.454 1.00 82.94 91 ASP A N 1
ATOM 707 C CA . ASP A 1 91 ? -7.116 -3.370 -16.347 1.00 82.94 91 ASP A CA 1
ATOM 708 C C . ASP A 1 91 ? -6.805 -4.730 -15.709 1.00 82.94 91 ASP A C 1
ATOM 710 O O . ASP A 1 91 ? -7.497 -5.154 -14.778 1.00 82.94 91 ASP A O 1
ATOM 714 N N . TRP A 1 92 ? -5.715 -5.380 -16.112 1.00 83.06 92 TRP A N 1
ATOM 715 C CA . TRP A 1 92 ? -5.276 -6.636 -15.508 1.00 83.06 92 TRP A CA 1
ATOM 716 C C . TRP A 1 92 ? -4.889 -6.478 -14.028 1.00 83.06 92 TRP A C 1
ATOM 718 O O . TRP A 1 92 ? -5.331 -7.247 -13.169 1.00 83.06 92 TRP A O 1
ATOM 728 N N . THR A 1 93 ? -4.133 -5.429 -13.693 1.00 84.88 93 THR A N 1
ATOM 729 C CA . THR A 1 93 ? -3.773 -5.111 -12.301 1.00 84.88 93 THR A CA 1
ATOM 730 C C . THR A 1 93 ? -5.019 -4.820 -11.459 1.00 84.88 93 THR A C 1
ATOM 732 O O . THR A 1 93 ? -5.097 -5.232 -10.297 1.00 84.88 93 THR A O 1
ATOM 735 N N . SER A 1 94 ? -6.028 -4.166 -12.042 1.00 86.12 94 SER A N 1
ATOM 736 C CA . SER A 1 94 ? -7.291 -3.860 -11.368 1.00 86.12 94 SER A CA 1
ATOM 737 C C . SER A 1 94 ? -8.055 -5.124 -10.955 1.00 86.12 94 SER A C 1
ATOM 739 O O . SER A 1 94 ? -8.657 -5.160 -9.880 1.00 86.12 94 SER A O 1
ATOM 741 N N . GLN A 1 95 ? -7.951 -6.208 -11.732 1.00 89.62 95 GLN A N 1
ATOM 742 C CA . GLN A 1 95 ? -8.566 -7.491 -11.387 1.00 89.62 95 GLN A CA 1
ATOM 743 C C . GLN A 1 95 ? -7.932 -8.110 -10.131 1.00 89.62 95 GLN A C 1
ATOM 745 O O . GLN A 1 95 ? -8.636 -8.660 -9.278 1.00 89.62 95 GLN A O 1
ATOM 750 N N . LEU A 1 96 ? -6.612 -7.971 -9.959 1.00 91.44 96 LEU A N 1
ATOM 751 C CA . LEU A 1 96 ? -5.896 -8.475 -8.780 1.00 91.44 96 LEU A CA 1
ATOM 752 C C . LEU A 1 96 ? -6.305 -7.763 -7.484 1.00 91.44 96 LEU A C 1
ATOM 754 O O . LEU A 1 96 ? -6.259 -8.362 -6.402 1.00 91.44 96 LEU A O 1
ATOM 758 N N . ILE A 1 97 ? -6.767 -6.516 -7.580 1.00 92.00 97 ILE A N 1
ATOM 759 C CA . ILE A 1 97 ? -7.242 -5.748 -6.423 1.00 92.00 97 ILE A CA 1
ATOM 760 C C . ILE A 1 97 ? -8.448 -6.415 -5.783 1.00 92.00 97 ILE A C 1
ATOM 762 O O . ILE A 1 97 ? -8.540 -6.407 -4.558 1.00 92.00 97 ILE A O 1
ATOM 766 N N . PHE A 1 98 ? -9.348 -7.031 -6.555 1.00 92.81 98 PHE A N 1
ATOM 767 C CA . PHE A 1 98 ? -10.501 -7.720 -5.974 1.00 92.81 98 PHE A CA 1
ATOM 768 C C . PHE A 1 98 ? -10.061 -8.815 -4.999 1.00 92.81 98 PHE A C 1
ATOM 770 O O . PHE A 1 98 ? -10.591 -8.899 -3.890 1.00 92.81 98 PHE A O 1
ATOM 777 N N . PHE A 1 99 ? -9.032 -9.589 -5.354 1.00 93.38 99 PHE A N 1
ATOM 778 C CA . PHE A 1 99 ? -8.454 -10.601 -4.468 1.00 93.38 99 PHE A CA 1
ATOM 779 C C . PHE A 1 99 ? -7.744 -9.979 -3.264 1.00 93.38 99 PHE A C 1
ATOM 781 O O . PHE A 1 99 ? -7.883 -10.472 -2.140 1.00 93.38 99 PHE A O 1
ATOM 788 N N . PHE A 1 100 ? -7.013 -8.881 -3.476 1.00 93.06 100 PHE A N 1
ATOM 789 C CA . PHE A 1 100 ? -6.351 -8.163 -2.390 1.00 93.06 100 PHE A CA 1
ATOM 790 C C . PHE A 1 100 ? -7.370 -7.643 -1.371 1.00 93.06 100 PHE A C 1
ATOM 792 O O . PHE A 1 100 ? -7.251 -7.923 -0.179 1.00 93.06 100 PHE A O 1
ATOM 799 N N . VAL A 1 101 ? -8.413 -6.954 -1.836 1.00 94.12 101 VAL A N 1
ATOM 800 C CA . VAL A 1 101 ? -9.507 -6.411 -1.020 1.00 94.12 101 VAL A CA 1
ATOM 801 C C . VAL A 1 101 ? -10.252 -7.527 -0.295 1.00 94.12 101 VAL A C 1
ATOM 803 O O . VAL A 1 101 ? -10.475 -7.415 0.914 1.00 94.12 101 VAL A O 1
ATOM 806 N N . ALA A 1 102 ? -10.573 -8.620 -0.994 1.00 93.25 102 ALA A N 1
ATOM 807 C CA . ALA A 1 102 ? -11.289 -9.761 -0.427 1.00 93.25 102 ALA A CA 1
ATOM 808 C C . ALA A 1 102 ? -10.573 -10.371 0.786 1.00 93.25 102 ALA A C 1
ATOM 810 O O . ALA A 1 102 ? -11.234 -10.864 1.697 1.00 93.25 102 ALA A O 1
ATOM 811 N N . VAL A 1 103 ? -9.239 -10.307 0.841 1.00 90.69 103 VAL A N 1
ATOM 812 C CA . VAL A 1 103 ? -8.457 -10.815 1.979 1.00 90.69 103 VAL A CA 1
ATOM 813 C C . VAL A 1 103 ? -8.080 -9.719 2.976 1.00 90.69 103 VAL A C 1
ATOM 815 O O . VAL A 1 103 ? -8.084 -9.962 4.188 1.00 90.69 103 VAL A O 1
ATOM 818 N N . ALA A 1 104 ? -7.773 -8.509 2.513 1.00 92.44 104 ALA A N 1
ATOM 819 C CA . ALA A 1 104 ? -7.332 -7.410 3.365 1.00 92.44 104 ALA A CA 1
ATOM 820 C C . ALA A 1 104 ? -8.462 -6.869 4.255 1.00 92.44 104 ALA A C 1
ATOM 822 O O . ALA A 1 104 ? -8.236 -6.640 5.445 1.00 92.44 104 ALA A O 1
ATOM 823 N N . VAL A 1 105 ? -9.681 -6.719 3.723 1.00 92.62 105 VAL A N 1
ATOM 824 C CA . VAL A 1 105 ? -10.817 -6.149 4.471 1.00 92.62 105 VAL A CA 1
ATOM 825 C C . VAL A 1 105 ? -11.220 -7.021 5.670 1.00 92.62 105 VAL A C 1
ATOM 827 O O . VAL A 1 105 ? -11.295 -6.488 6.782 1.00 92.62 105 VAL A O 1
ATOM 830 N N . PRO A 1 106 ? -11.400 -8.353 5.533 1.00 90.12 106 PRO A N 1
ATOM 831 C CA . PRO A 1 106 ? -11.663 -9.222 6.680 1.00 90.12 106 PRO A CA 1
ATOM 832 C C . PRO A 1 106 ? -10.558 -9.155 7.736 1.00 90.12 106 PRO A C 1
ATOM 834 O O . PRO A 1 106 ? -10.836 -9.059 8.930 1.00 90.12 106 PRO A O 1
ATOM 837 N N . ASN A 1 107 ? -9.295 -9.141 7.305 1.00 88.50 107 ASN A N 1
ATOM 838 C CA . ASN A 1 107 ? -8.145 -9.054 8.207 1.00 88.50 107 ASN A CA 1
ATOM 839 C C . ASN A 1 107 ? -8.052 -7.723 8.961 1.00 88.50 107 ASN A C 1
ATOM 841 O O . ASN A 1 107 ? -7.438 -7.679 10.032 1.00 88.50 107 ASN A O 1
ATOM 845 N N . LEU A 1 108 ? -8.628 -6.661 8.397 1.00 90.44 108 LEU A N 1
ATO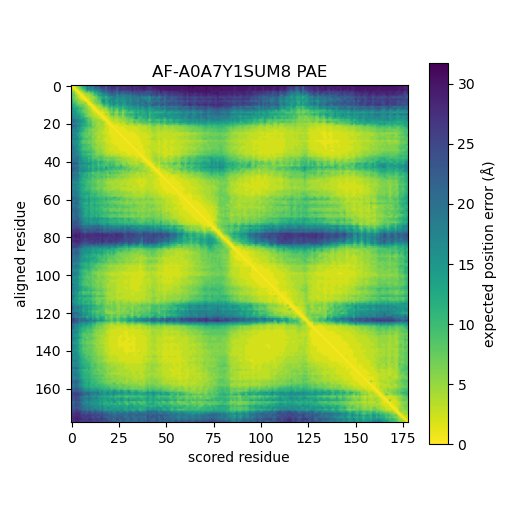M 846 C CA . LEU A 1 108 ? -8.647 -5.324 8.970 1.00 90.44 108 LEU A CA 1
ATOM 847 C C . LEU A 1 108 ? -9.747 -5.158 10.027 1.00 90.44 108 LEU A C 1
ATOM 849 O O . LEU A 1 108 ? -9.510 -4.486 11.028 1.00 90.44 108 LEU A O 1
ATOM 853 N N . LEU A 1 109 ? -10.924 -5.758 9.811 1.00 90.81 109 LEU A N 1
ATOM 854 C CA . LEU A 1 109 ? -12.126 -5.501 10.620 1.00 90.81 109 LEU A CA 1
ATOM 855 C C . LEU A 1 109 ? -12.504 -6.643 11.576 1.00 90.81 109 LEU A C 1
ATOM 857 O O . LEU A 1 109 ? -12.981 -6.381 12.680 1.00 90.81 109 LEU A O 1
ATOM 861 N N . ILE A 1 110 ? -12.316 -7.907 11.181 1.00 91.38 110 ILE A N 1
ATOM 862 C CA . ILE A 1 110 ? -12.806 -9.056 11.963 1.00 91.38 110 ILE A CA 1
ATOM 863 C C . ILE A 1 110 ? -12.093 -9.196 13.317 1.00 91.38 110 ILE A C 1
ATOM 865 O O . ILE A 1 110 ? -12.803 -9.352 14.311 1.00 91.38 110 ILE A O 1
ATOM 869 N N . PRO A 1 111 ? -10.747 -9.124 13.417 1.00 88.56 111 PRO A N 1
ATOM 870 C CA . PRO A 1 111 ? -10.063 -9.307 14.700 1.00 88.56 111 PRO A CA 1
ATOM 871 C C . PRO A 1 111 ? -10.513 -8.293 15.754 1.00 88.56 111 PRO A C 1
ATOM 873 O O . PRO A 1 111 ? -10.837 -8.673 16.873 1.00 88.56 111 PRO A O 1
ATOM 876 N N . ASP A 1 112 ? -10.649 -7.023 15.360 1.00 88.88 112 ASP A N 1
ATOM 877 C CA . ASP A 1 112 ? -11.077 -5.940 16.250 1.00 88.88 112 ASP A CA 1
ATOM 878 C C . ASP A 1 112 ? -12.496 -6.182 16.810 1.00 88.88 112 ASP A C 1
ATOM 880 O O . ASP A 1 112 ? -12.793 -5.798 17.945 1.00 88.88 112 ASP A O 1
ATOM 884 N N . ARG A 1 113 ? -13.368 -6.841 16.029 1.00 87.44 113 ARG A N 1
ATOM 885 C CA . ARG A 1 113 ? -14.713 -7.245 16.461 1.00 87.44 113 ARG A CA 1
ATOM 886 C C . ARG A 1 113 ? -14.677 -8.467 17.378 1.00 87.44 113 ARG A C 1
ATOM 888 O O . ARG A 1 113 ? -15.362 -8.467 18.392 1.00 87.44 113 ARG A O 1
ATOM 895 N N . VAL A 1 114 ? -13.911 -9.499 17.021 1.00 89.81 114 VAL A N 1
ATOM 896 C CA . VAL A 1 114 ? -13.824 -10.755 17.791 1.00 89.81 114 VAL A CA 1
ATOM 897 C C . VAL A 1 114 ? -13.210 -10.512 19.170 1.00 89.81 114 VAL A C 1
ATOM 899 O O . VAL A 1 114 ? -13.682 -11.058 20.162 1.00 89.81 114 VAL A O 1
ATOM 902 N N . GLU A 1 115 ? -12.201 -9.647 19.248 1.00 89.00 115 GLU A N 1
ATOM 903 C CA . GLU A 1 115 ? -11.512 -9.291 20.493 1.00 89.00 115 GLU A CA 1
ATOM 904 C C . GLU A 1 115 ? -12.251 -8.199 21.297 1.00 89.00 115 GLU A C 1
ATOM 906 O O . GLU A 1 115 ? -11.773 -7.780 22.348 1.00 89.00 115 GLU A O 1
ATOM 911 N N . ASN A 1 116 ? -13.419 -7.731 20.830 1.00 85.06 116 ASN A N 1
ATOM 912 C CA . ASN A 1 116 ? -14.225 -6.673 21.459 1.00 85.06 116 ASN A CA 1
ATOM 913 C C . ASN A 1 116 ? -13.442 -5.378 21.767 1.00 85.06 116 ASN A C 1
ATOM 915 O O . ASN A 1 116 ? -13.786 -4.622 22.679 1.00 85.06 116 ASN A O 1
ATOM 919 N N . VAL A 1 117 ? -12.409 -5.075 20.974 1.00 82.56 117 VAL A N 1
ATOM 920 C CA . VAL A 1 117 ? -11.519 -3.921 21.204 1.00 82.56 117 VAL A CA 1
ATOM 921 C C . VAL A 1 117 ? -12.257 -2.596 20.995 1.00 82.56 117 VAL A C 1
ATOM 923 O O . VAL A 1 117 ? -11.908 -1.582 21.594 1.00 82.56 117 VAL A O 1
ATOM 926 N N . LEU A 1 118 ? -13.322 -2.598 20.186 1.00 79.00 118 LEU A N 1
ATOM 927 C CA . LEU A 1 118 ? -14.191 -1.436 19.965 1.00 79.00 118 LEU A CA 1
ATOM 928 C C . LEU A 1 118 ? -14.739 -0.850 21.273 1.00 79.00 118 LEU A C 1
ATOM 930 O O . LEU A 1 118 ? -14.724 0.370 21.422 1.00 79.00 118 LEU A O 1
ATOM 934 N N . LEU A 1 119 ? -15.132 -1.695 22.234 1.00 79.62 119 LEU A N 1
ATOM 935 C CA . LEU A 1 119 ? -15.636 -1.245 23.537 1.00 79.62 119 LEU A CA 1
ATOM 936 C C . LEU A 1 119 ? -14.555 -0.481 24.320 1.00 79.62 119 LEU A C 1
ATOM 938 O O . LEU A 1 119 ? -14.825 0.542 24.952 1.00 79.62 119 LEU A O 1
ATOM 942 N N . VAL A 1 120 ? -13.305 -0.945 24.220 1.00 78.94 120 VAL A N 1
ATOM 943 C CA . VAL A 1 120 ? -12.140 -0.295 24.830 1.00 78.94 120 VAL A CA 1
ATOM 944 C C . VAL A 1 120 ? -11.832 1.028 24.130 1.00 78.94 120 VAL A C 1
ATOM 946 O O . VAL A 1 120 ? -11.556 2.018 24.805 1.00 78.94 120 VAL A O 1
ATOM 949 N N . TYR A 1 121 ? -11.928 1.099 22.800 1.00 73.94 121 TYR A N 1
ATOM 950 C CA . TYR A 1 121 ? -11.721 2.357 22.073 1.00 73.94 121 TYR A CA 1
ATOM 951 C C . TYR A 1 121 ? -12.744 3.428 22.459 1.00 73.94 121 TYR A C 1
ATOM 953 O O . TYR A 1 121 ? -12.353 4.572 22.684 1.00 73.94 121 TYR A O 1
ATOM 961 N N . THR A 1 122 ? -14.015 3.049 22.622 1.00 70.19 122 THR A N 1
ATOM 962 C CA . THR A 1 122 ? -15.094 3.969 23.022 1.00 70.19 122 THR A CA 1
ATOM 963 C C . THR A 1 122 ? -15.039 4.409 24.485 1.00 70.19 122 THR A C 1
ATOM 965 O O . THR A 1 122 ? -15.740 5.340 24.863 1.00 70.19 122 THR A O 1
ATOM 968 N N . SER A 1 123 ? -14.196 3.784 25.316 1.00 74.00 123 SER A N 1
ATOM 969 C CA . SER A 1 123 ? -13.935 4.258 26.688 1.00 74.00 123 SER A CA 1
ATOM 970 C C . SER A 1 123 ? -13.091 5.544 26.731 1.00 74.00 123 SER A C 1
ATOM 972 O O . SER A 1 123 ? -12.917 6.155 27.786 1.00 74.00 123 SER A O 1
ATOM 974 N N . ARG A 1 124 ? -12.550 5.958 25.579 1.00 68.88 124 ARG A N 1
ATOM 975 C CA . ARG A 1 124 ? -11.745 7.164 25.365 1.00 68.88 124 ARG A CA 1
ATOM 976 C C . ARG A 1 124 ? -12.380 8.035 24.262 1.00 68.88 124 ARG A C 1
ATOM 978 O O . ARG A 1 124 ? -13.312 7.589 23.602 1.00 68.88 124 ARG A O 1
ATOM 985 N N . PRO A 1 125 ? -11.851 9.247 23.996 1.00 69.50 125 PRO A N 1
ATOM 986 C CA . PRO A 1 125 ? -12.433 10.182 23.030 1.00 69.50 125 PRO A CA 1
ATOM 987 C C . PRO A 1 125 ? -12.664 9.712 21.575 1.00 69.50 125 PRO A C 1
ATOM 989 O O . PRO A 1 125 ? -13.516 10.329 20.933 1.00 69.50 125 PRO A O 1
ATOM 992 N N . PRO A 1 126 ? -11.974 8.708 20.973 1.00 77.25 126 PRO A N 1
ATOM 993 C CA . PRO A 1 126 ? -12.239 8.399 19.570 1.00 77.25 126 PRO A CA 1
ATOM 994 C C . PRO A 1 126 ? -13.636 7.796 19.374 1.00 77.25 126 PRO A C 1
ATOM 996 O O . PRO A 1 126 ? -13.968 6.738 19.904 1.00 77.25 126 PRO A O 1
ATOM 999 N N . THR A 1 127 ? -14.442 8.461 18.546 1.00 85.06 127 THR A N 1
ATOM 1000 C CA . THR A 1 127 ? -15.775 7.980 18.164 1.00 85.06 127 THR A CA 1
ATOM 1001 C C . THR A 1 127 ? -15.700 6.774 17.222 1.00 85.06 127 THR A C 1
ATOM 1003 O O . THR A 1 127 ? -14.713 6.575 16.507 1.00 85.06 127 THR A O 1
ATOM 1006 N N . ILE A 1 128 ? -16.791 6.003 17.151 1.00 86.69 128 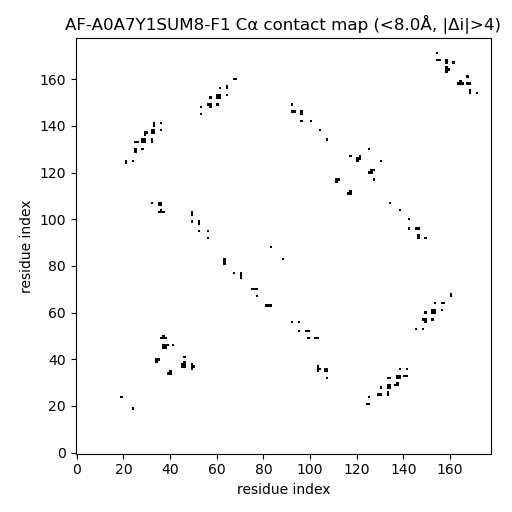ILE A N 1
ATOM 1007 C CA . ILE A 1 128 ? -16.948 4.894 16.192 1.00 86.69 128 ILE A CA 1
ATOM 1008 C C . ILE A 1 128 ? -16.745 5.385 14.749 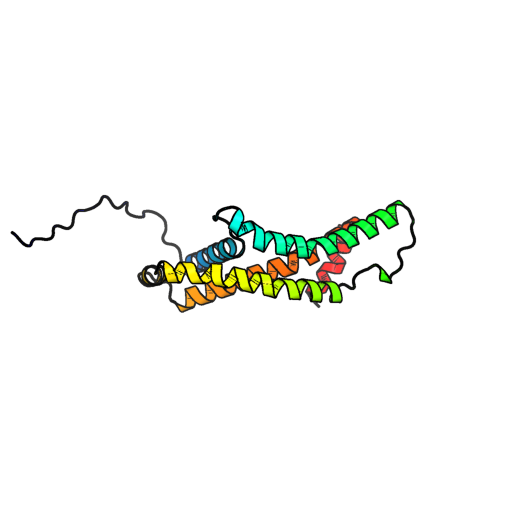1.00 86.69 128 ILE A C 1
ATOM 1010 O O . ILE A 1 128 ? -16.079 4.721 13.955 1.00 86.69 128 ILE A O 1
ATOM 1014 N N . ASN A 1 129 ? -17.244 6.580 14.419 1.00 89.38 129 ASN A N 1
ATOM 1015 C CA . ASN A 1 129 ? -17.082 7.170 13.090 1.00 89.38 129 ASN A CA 1
ATOM 1016 C C . ASN A 1 129 ? -15.608 7.433 12.767 1.00 89.38 129 ASN A C 1
ATOM 1018 O O . ASN A 1 129 ? -15.150 7.089 11.680 1.00 89.38 129 ASN A O 1
ATOM 1022 N N . THR A 1 130 ? -14.842 7.974 13.718 1.00 90.56 130 THR A N 1
ATOM 1023 C CA . THR A 1 130 ? -13.397 8.195 13.554 1.00 90.56 130 THR A CA 1
ATOM 1024 C C . THR A 1 130 ? -12.665 6.886 13.258 1.00 90.56 130 THR A C 1
ATOM 1026 O O . THR A 1 130 ? -11.809 6.849 12.373 1.00 90.56 130 THR A O 1
ATOM 1029 N N . TYR A 1 131 ? -13.026 5.805 13.955 1.00 90.62 131 TYR A N 1
ATOM 1030 C CA . TYR A 1 131 ? -12.471 4.473 13.710 1.00 90.62 131 TYR A CA 1
ATOM 1031 C C . TYR A 1 131 ? -12.798 3.969 12.296 1.00 90.62 131 TYR A C 1
ATOM 1033 O O . TYR A 1 131 ? -11.889 3.572 11.564 1.00 90.62 131 TYR A O 1
ATOM 1041 N N . LEU A 1 132 ? -14.069 4.023 11.882 1.00 93.00 132 LEU A N 1
ATOM 1042 C CA . LEU A 1 132 ? -14.494 3.552 10.559 1.00 93.00 132 LEU A CA 1
ATOM 1043 C C . LEU A 1 132 ? -13.813 4.338 9.434 1.00 93.00 132 LEU A C 1
ATOM 1045 O O . LEU A 1 132 ? -13.280 3.735 8.503 1.00 93.00 132 LEU A O 1
ATOM 1049 N N . VAL A 1 133 ? -13.749 5.667 9.555 1.00 95.12 133 VAL A N 1
ATOM 1050 C CA . VAL A 1 133 ? -13.044 6.523 8.591 1.00 95.12 133 VAL A CA 1
ATOM 1051 C C . VAL A 1 133 ? -11.555 6.182 8.555 1.00 95.12 133 VAL A C 1
ATOM 1053 O O . VAL A 1 133 ? -10.990 6.071 7.472 1.00 95.12 133 VAL A O 1
ATOM 1056 N N . ALA A 1 134 ? -10.912 5.938 9.701 1.00 94.38 134 ALA A N 1
ATOM 1057 C CA . ALA A 1 134 ? -9.503 5.546 9.725 1.00 94.38 134 ALA A CA 1
ATOM 1058 C C . ALA A 1 134 ? -9.261 4.205 9.009 1.00 94.38 134 ALA A C 1
ATOM 1060 O O . ALA A 1 134 ? -8.271 4.065 8.287 1.00 94.38 134 ALA A O 1
ATOM 1061 N N . ARG A 1 135 ? -10.163 3.225 9.166 1.00 94.75 135 ARG A N 1
ATOM 1062 C CA . ARG A 1 135 ? -10.078 1.936 8.458 1.00 94.75 135 ARG A CA 1
ATOM 1063 C C . ARG A 1 135 ? -10.322 2.086 6.954 1.00 94.75 135 ARG A C 1
ATOM 1065 O O . ARG A 1 135 ? -9.589 1.483 6.173 1.00 94.75 135 ARG A O 1
ATOM 1072 N N . LEU A 1 136 ? -11.273 2.928 6.550 1.00 96.44 136 LEU A N 1
ATOM 1073 C CA . LEU A 1 136 ? -11.513 3.253 5.140 1.00 96.44 136 LEU A CA 1
ATOM 1074 C C . LEU A 1 136 ? -10.307 3.948 4.503 1.00 96.44 136 LEU A C 1
ATOM 1076 O O . LEU A 1 136 ? -9.863 3.533 3.438 1.00 96.44 136 LEU A O 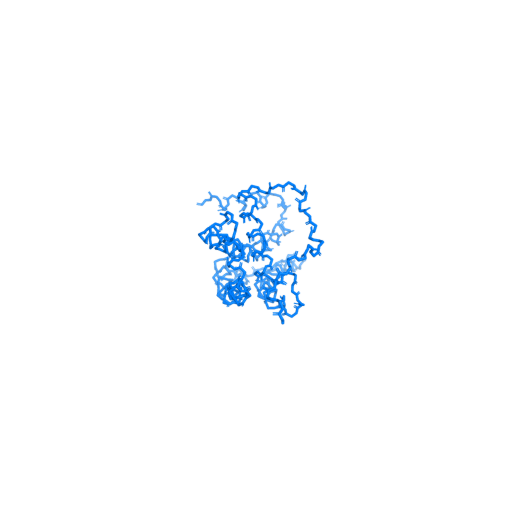1
ATOM 1080 N N . VAL A 1 137 ? -9.732 4.951 5.173 1.00 97.50 137 VAL A N 1
ATOM 1081 C CA . VAL A 1 137 ? -8.537 5.662 4.695 1.00 97.50 137 VAL A CA 1
ATOM 1082 C C . VAL A 1 137 ? -7.341 4.719 4.602 1.00 97.50 137 VAL A C 1
ATOM 1084 O O . VAL A 1 137 ? -6.636 4.735 3.597 1.00 97.50 137 VAL A O 1
ATOM 1087 N N . ALA A 1 138 ? -7.130 3.856 5.600 1.00 96.81 138 ALA A N 1
ATOM 1088 C CA . ALA A 1 138 ? -6.079 2.843 5.535 1.00 96.81 138 ALA A CA 1
ATOM 1089 C C . ALA A 1 138 ? -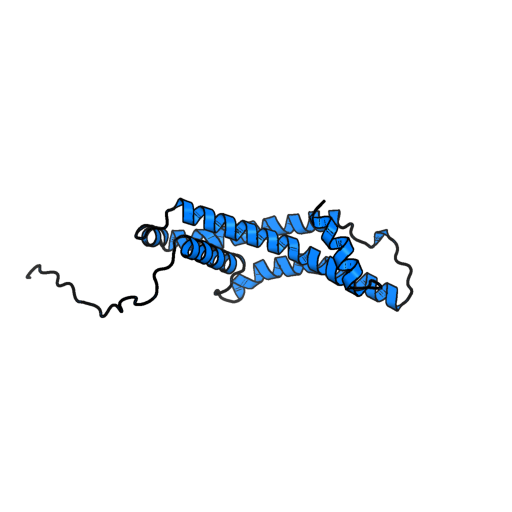6.247 1.931 4.313 1.00 96.81 138 ALA A C 1
ATOM 1091 O O . ALA A 1 138 ? -5.280 1.698 3.594 1.00 96.81 138 ALA A O 1
ATOM 1092 N N . MET A 1 139 ? -7.469 1.461 4.053 1.00 96.06 139 MET A N 1
ATOM 1093 C CA . MET A 1 139 ? -7.750 0.596 2.910 1.00 96.06 139 MET A CA 1
ATOM 1094 C C . MET A 1 139 ? -7.582 1.326 1.573 1.00 96.06 139 MET A C 1
ATOM 1096 O O . MET A 1 139 ? -6.978 0.777 0.655 1.00 96.06 139 MET A O 1
ATOM 1100 N N . ALA A 1 140 ? -8.054 2.570 1.471 1.00 96.44 140 ALA A N 1
ATOM 1101 C CA . ALA A 1 140 ? -7.892 3.396 0.278 1.00 96.44 140 ALA A CA 1
ATOM 1102 C C . ALA A 1 140 ? -6.410 3.628 -0.048 1.00 96.44 140 ALA A C 1
ATOM 1104 O O . ALA A 1 140 ? -6.001 3.462 -1.194 1.00 96.44 140 ALA A O 1
ATOM 1105 N N . ILE A 1 141 ? -5.590 3.931 0.965 1.00 96.50 141 ILE A N 1
ATOM 1106 C CA . ILE A 1 141 ? -4.140 4.073 0.792 1.00 96.50 141 ILE A CA 1
ATOM 1107 C C . ILE A 1 141 ? -3.517 2.732 0.385 1.00 96.50 141 ILE A C 1
ATOM 1109 O O . ILE A 1 141 ? -2.716 2.712 -0.541 1.00 96.50 141 ILE A O 1
ATOM 1113 N N . SER A 1 142 ? -3.886 1.610 1.015 1.00 94.88 142 SER A N 1
ATOM 1114 C CA . SER A 1 142 ? -3.366 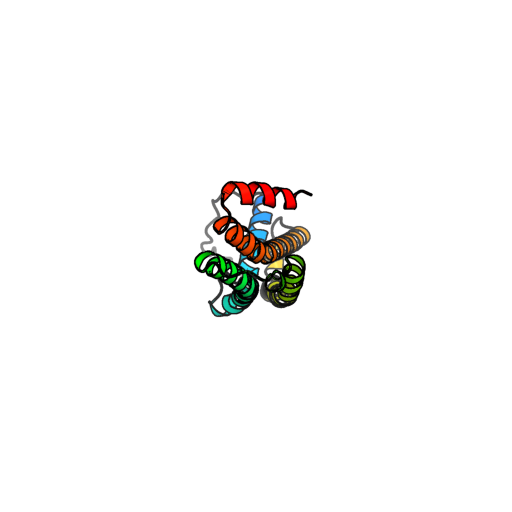0.290 0.627 1.00 94.88 142 SER A CA 1
ATOM 1115 C C . SER A 1 142 ? -3.672 -0.057 -0.829 1.00 94.88 142 SER A C 1
ATOM 1117 O O . SER A 1 142 ? -2.786 -0.530 -1.536 1.00 94.88 142 SER A O 1
ATOM 1119 N N . VAL A 1 143 ? -4.904 0.188 -1.285 1.00 94.06 143 VAL A N 1
ATOM 1120 C CA . VAL A 1 143 ? -5.313 -0.042 -2.681 1.00 94.06 143 VAL A CA 1
ATOM 1121 C C . VAL A 1 143 ? -4.566 0.894 -3.623 1.00 94.06 143 VAL A C 1
ATOM 1123 O O . VAL A 1 143 ? -4.041 0.436 -4.634 1.00 94.06 143 VAL A O 1
ATOM 1126 N N . GLY A 1 144 ? -4.458 2.178 -3.272 1.00 92.75 144 GLY A N 1
ATOM 1127 C CA . GLY A 1 144 ? -3.689 3.147 -4.048 1.00 92.75 144 GLY A CA 1
ATOM 1128 C C . GLY A 1 144 ? -2.226 2.731 -4.191 1.00 92.75 144 GLY A C 1
ATOM 1129 O O . GLY A 1 144 ? -1.697 2.718 -5.294 1.00 92.75 144 GLY A O 1
ATOM 1130 N N . VAL A 1 145 ? -1.583 2.300 -3.104 1.00 92.69 145 VAL A N 1
ATOM 1131 C CA . VAL A 1 145 ? -0.204 1.789 -3.139 1.00 92.69 145 VAL A CA 1
ATOM 1132 C C . VAL A 1 145 ? -0.103 0.527 -3.997 1.00 92.69 145 VAL A C 1
ATOM 1134 O O . VAL A 1 145 ? 0.812 0.428 -4.808 1.00 92.69 145 VAL A O 1
ATOM 1137 N N . PHE A 1 146 ? -1.040 -0.415 -3.865 1.00 91.44 146 PHE A N 1
ATOM 1138 C CA . PHE A 1 146 ? -1.061 -1.634 -4.679 1.00 91.44 146 PHE A CA 1
ATOM 1139 C C . PHE A 1 146 ? -1.162 -1.326 -6.179 1.00 91.44 146 PHE A C 1
ATOM 1141 O O . PHE A 1 146 ? -0.445 -1.930 -6.966 1.00 91.44 146 PHE A O 1
ATOM 1148 N N . LEU A 1 147 ? -2.009 -0.368 -6.562 1.00 89.69 147 LEU A N 1
ATOM 1149 C CA . LEU A 1 147 ? -2.153 0.105 -7.942 1.00 89.69 147 LEU A CA 1
ATOM 1150 C C . LEU A 1 147 ? -0.908 0.819 -8.464 1.00 89.69 147 LEU A C 1
ATOM 1152 O O . LEU A 1 147 ? -0.546 0.663 -9.624 1.00 89.69 147 LEU A O 1
ATOM 1156 N N . MET A 1 148 ? -0.266 1.613 -7.611 1.00 87.81 148 MET A N 1
ATOM 1157 C CA . MET A 1 148 ? 0.888 2.422 -7.993 1.00 87.81 148 MET A CA 1
ATOM 1158 C C . MET A 1 148 ? 2.150 1.581 -8.175 1.00 87.81 148 MET A C 1
ATOM 1160 O O . MET A 1 148 ? 2.957 1.891 -9.043 1.00 87.81 148 MET A O 1
ATOM 1164 N N . ILE A 1 149 ? 2.344 0.518 -7.388 1.00 89.69 149 ILE A N 1
ATOM 1165 C CA . ILE A 1 149 ? 3.581 -0.280 -7.417 1.00 89.69 149 ILE A CA 1
ATOM 1166 C C . ILE A 1 149 ? 3.941 -0.774 -8.832 1.00 89.69 149 ILE A C 1
ATOM 1168 O O . ILE A 1 149 ? 5.064 -0.514 -9.263 1.00 89.69 149 ILE A O 1
ATOM 1172 N N . PRO A 1 150 ? 3.052 -1.450 -9.581 1.00 86.81 150 PRO A N 1
ATOM 1173 C CA . PRO A 1 150 ? 3.414 -1.995 -10.881 1.00 86.81 150 PRO A CA 1
ATOM 1174 C C . PRO A 1 150 ? 3.615 -0.896 -11.936 1.00 86.81 150 PRO A C 1
ATOM 1176 O O . PRO A 1 150 ? 4.479 -1.035 -12.795 1.00 86.81 150 PRO A O 1
ATOM 1179 N N . GLN A 1 151 ? 2.893 0.222 -11.813 1.00 84.12 151 GLN A N 1
ATOM 1180 C CA . GLN A 1 151 ? 3.049 1.404 -12.670 1.00 84.12 151 GLN A CA 1
ATOM 1181 C C . GLN A 1 151 ? 4.402 2.091 -12.447 1.00 84.12 151 GLN A C 1
ATOM 1183 O O . GLN A 1 151 ? 5.091 2.458 -13.393 1.00 84.12 151 GLN A O 1
ATOM 1188 N N . LEU A 1 152 ? 4.839 2.199 -11.189 1.00 86.38 152 LEU A N 1
ATOM 1189 C CA . LEU A 1 152 ? 6.167 2.713 -10.854 1.00 86.38 152 LEU A CA 1
ATOM 1190 C C . LEU A 1 152 ? 7.280 1.803 -11.385 1.00 86.38 152 LEU A C 1
ATOM 1192 O O . LEU A 1 152 ? 8.319 2.306 -11.801 1.00 86.38 152 LEU A O 1
ATOM 1196 N N . VAL A 1 153 ? 7.078 0.480 -11.389 1.00 86.75 153 VAL A N 1
ATOM 1197 C CA . VAL A 1 153 ? 8.050 -0.463 -11.965 1.00 86.75 153 VAL A CA 1
ATOM 1198 C C . VAL A 1 153 ? 8.212 -0.238 -13.468 1.00 86.75 153 VAL A C 1
ATOM 1200 O O . VAL A 1 153 ? 9.351 -0.185 -13.930 1.00 86.75 153 VAL A O 1
ATOM 1203 N N . LEU A 1 154 ? 7.112 -0.066 -14.209 1.00 81.88 154 LEU A N 1
ATOM 1204 C CA . LEU A 1 154 ? 7.160 0.259 -15.639 1.00 81.88 154 LEU A CA 1
ATOM 1205 C C . LEU A 1 154 ? 7.858 1.596 -15.882 1.00 81.88 154 LEU A C 1
ATOM 1207 O O . LEU A 1 154 ? 8.861 1.633 -16.589 1.00 81.88 154 LEU A O 1
ATOM 1211 N N . LEU A 1 155 ? 7.414 2.656 -15.202 1.00 82.94 155 LEU A N 1
ATOM 1212 C CA . LEU A 1 155 ? 7.985 3.998 -15.334 1.00 82.94 155 LEU A CA 1
ATOM 1213 C C . LEU A 1 155 ? 9.500 4.011 -15.077 1.00 82.94 155 LEU A C 1
ATOM 1215 O O . LEU A 1 155 ? 10.265 4.627 -15.818 1.00 82.94 155 LEU A O 1
ATOM 1219 N N . ILE A 1 156 ? 9.953 3.331 -14.020 1.00 85.38 156 ILE A N 1
ATOM 1220 C CA . ILE A 1 156 ? 11.382 3.227 -13.698 1.00 85.38 156 ILE A CA 1
ATOM 1221 C C . ILE A 1 156 ? 12.112 2.384 -14.750 1.00 85.38 156 ILE A C 1
ATOM 1223 O O . ILE A 1 156 ? 13.227 2.734 -15.141 1.00 85.38 156 ILE A O 1
ATOM 1227 N N . GLY A 1 157 ? 11.503 1.288 -15.205 1.00 83.00 157 GLY A N 1
ATOM 1228 C CA . GLY A 1 157 ? 12.057 0.418 -16.238 1.00 83.00 157 GLY A CA 1
ATOM 1229 C C . GLY A 1 157 ? 12.296 1.151 -17.554 1.00 83.00 157 GLY A C 1
ATOM 1230 O O . GLY A 1 157 ? 13.391 1.077 -18.107 1.00 83.00 157 GLY A O 1
ATOM 1231 N N . GLU A 1 158 ? 11.323 1.929 -18.012 1.00 81.00 158 GLU A N 1
ATOM 1232 C CA . GLU A 1 158 ? 11.434 2.738 -19.227 1.00 81.00 158 GLU A CA 1
ATOM 1233 C C . GLU A 1 158 ? 12.421 3.894 -19.061 1.00 81.00 158 GLU A C 1
ATOM 1235 O O . GLU A 1 158 ? 13.270 4.122 -19.929 1.00 81.00 158 GLU A O 1
ATOM 1240 N N . ALA A 1 159 ? 12.404 4.566 -17.906 1.00 84.75 159 ALA A N 1
ATOM 1241 C CA . ALA A 1 159 ? 13.364 5.621 -17.598 1.00 84.75 159 ALA A CA 1
ATOM 1242 C C . ALA A 1 159 ? 14.816 5.115 -17.665 1.00 84.75 159 ALA A C 1
ATOM 1244 O O . ALA A 1 159 ? 15.690 5.837 -18.149 1.00 84.75 159 ALA A O 1
ATOM 1245 N N . LEU A 1 160 ? 15.085 3.879 -17.227 1.00 83.62 160 LEU A N 1
ATOM 1246 C CA . LEU A 1 160 ? 16.410 3.245 -17.305 1.00 83.62 160 LEU A CA 1
ATOM 1247 C C . LEU A 1 160 ? 16.852 2.948 -18.744 1.00 83.62 160 LEU A C 1
ATOM 1249 O O . LEU A 1 160 ? 18.049 2.935 -19.037 1.00 83.62 160 LEU A O 1
ATOM 1253 N N . ILE A 1 161 ? 15.900 2.702 -19.641 1.00 80.94 161 ILE A N 1
ATOM 1254 C CA . ILE A 1 161 ? 16.159 2.446 -21.061 1.00 80.94 161 ILE A CA 1
ATOM 1255 C C . ILE A 1 161 ? 16.313 3.768 -21.825 1.00 80.94 161 ILE A C 1
ATOM 1257 O O . ILE A 1 161 ? 17.015 3.815 -22.840 1.00 80.94 161 ILE A O 1
ATOM 1261 N N . SER A 1 162 ? 15.686 4.842 -21.355 1.00 79.81 162 SER A N 1
ATOM 1262 C CA . SER A 1 162 ? 15.703 6.148 -22.011 1.00 79.81 162 SER A CA 1
ATOM 1263 C C . SER A 1 162 ? 17.111 6.784 -22.080 1.00 79.81 162 SER A C 1
ATOM 1265 O O . SER A 1 162 ? 17.992 6.453 -21.282 1.00 79.81 162 SER A O 1
ATOM 1267 N N . PRO A 1 163 ? 17.356 7.724 -23.016 1.00 79.38 163 PRO A N 1
ATOM 1268 C CA . PRO A 1 163 ? 18.622 8.462 -23.085 1.00 79.38 163 PRO A CA 1
ATOM 1269 C C . PRO A 1 163 ? 18.895 9.325 -21.844 1.00 79.38 163 PRO A C 1
ATOM 1271 O O . PRO A 1 163 ? 20.049 9.605 -21.526 1.00 79.38 163 PRO A O 1
ATOM 1274 N N . SER A 1 164 ? 17.840 9.768 -21.154 1.00 83.50 164 SER A N 1
ATOM 1275 C CA . SER A 1 164 ? 17.920 10.635 -19.983 1.00 83.50 164 SER A CA 1
ATOM 1276 C C . SER A 1 164 ? 16.892 10.217 -18.929 1.00 83.50 164 SER A C 1
ATOM 1278 O O . SER A 1 164 ? 15.721 10.584 -18.988 1.00 83.50 164 SER A O 1
ATOM 1280 N N . PHE A 1 165 ? 17.359 9.511 -17.896 1.00 82.56 165 PHE A N 1
ATOM 1281 C CA . PHE A 1 165 ? 16.513 9.011 -16.804 1.00 82.56 165 PHE A CA 1
ATOM 1282 C C . PHE A 1 165 ? 15.616 10.099 -16.185 1.00 82.56 165 PHE A C 1
ATOM 1284 O O . PHE A 1 165 ? 14.400 9.950 -16.106 1.00 82.56 165 PHE A O 1
ATOM 1291 N N . PHE A 1 166 ? 16.209 11.228 -15.782 1.00 82.62 166 PHE A N 1
ATOM 1292 C CA . PHE A 1 166 ? 15.463 12.325 -15.157 1.00 82.62 166 PHE A CA 1
ATOM 1293 C C . PHE A 1 166 ? 14.563 13.088 -16.137 1.00 82.62 166 PHE A C 1
ATOM 1295 O O . PHE A 1 166 ? 13.542 13.617 -15.709 1.00 82.62 166 PHE A O 1
ATOM 1302 N N . GLY A 1 167 ? 14.921 13.136 -17.426 1.00 81.31 167 GLY A N 1
ATOM 1303 C CA . GLY A 1 167 ? 14.092 13.772 -18.455 1.00 81.31 167 GLY A CA 1
ATOM 1304 C C . GLY A 1 167 ? 12.808 12.983 -18.677 1.00 81.31 167 GLY A C 1
ATOM 1305 O O . GLY A 1 167 ? 11.717 13.526 -18.548 1.00 81.31 167 GLY A O 1
ATOM 1306 N N . HIS A 1 168 ? 12.943 11.669 -18.858 1.00 79.50 168 HIS A N 1
ATOM 1307 C CA . HIS A 1 168 ? 11.808 10.770 -19.026 1.00 79.50 168 HIS A CA 1
ATOM 1308 C C . HIS A 1 168 ? 10.870 10.761 -17.806 1.00 79.50 168 HIS A C 1
ATOM 1310 O O . HIS A 1 168 ? 9.651 10.793 -17.962 1.00 79.50 168 HIS A O 1
ATOM 1316 N N . LEU A 1 169 ? 11.420 10.780 -16.584 1.00 82.69 169 LEU A N 1
ATOM 1317 C CA . LEU A 1 169 ? 10.599 10.921 -15.378 1.00 82.69 169 LEU A CA 1
ATOM 13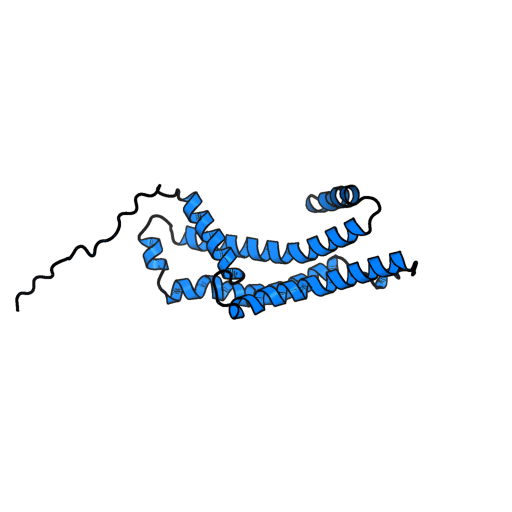18 C C . LEU A 1 169 ? 9.849 12.256 -15.342 1.00 82.69 169 LEU A C 1
ATOM 1320 O O . LEU A 1 169 ? 8.672 12.263 -15.007 1.00 82.69 169 LEU A O 1
ATOM 1324 N N . ALA A 1 170 ? 10.495 13.379 -15.665 1.00 80.69 170 ALA A N 1
ATOM 1325 C CA . ALA A 1 170 ? 9.843 14.688 -15.635 1.00 80.69 170 ALA A CA 1
ATOM 1326 C C . ALA A 1 170 ? 8.697 14.791 -16.657 1.00 80.69 170 ALA A C 1
ATOM 1328 O O . ALA A 1 170 ? 7.625 15.299 -16.320 1.00 80.69 170 ALA A O 1
ATOM 1329 N N . ASP A 1 171 ? 8.901 14.250 -17.859 1.00 79.50 171 ASP A N 1
ATOM 1330 C CA . ASP A 1 171 ? 7.919 14.286 -18.944 1.00 79.50 171 ASP A CA 1
ATOM 1331 C C . ASP A 1 171 ? 6.698 13.400 -18.645 1.00 79.50 171 ASP A C 1
ATOM 1333 O O . ASP A 1 171 ? 5.556 13.820 -18.848 1.00 79.50 171 ASP A O 1
ATOM 1337 N N . ASN A 1 172 ? 6.917 12.211 -18.075 1.00 74.94 172 ASN A N 1
ATOM 1338 C CA . ASN A 1 172 ? 5.844 11.267 -17.750 1.00 74.94 172 ASN A CA 1
ATOM 1339 C C . ASN A 1 172 ? 5.207 11.500 -16.369 1.00 74.94 172 ASN A C 1
ATOM 1341 O O . ASN A 1 172 ? 4.075 11.086 -16.134 1.00 74.94 172 ASN A O 1
ATOM 1345 N N . LEU A 1 173 ? 5.860 12.218 -15.449 1.00 68.44 173 LEU A N 1
ATOM 1346 C CA . LEU A 1 173 ? 5.222 12.648 -14.197 1.00 68.44 173 LEU A CA 1
ATOM 1347 C C . LEU A 1 173 ? 4.146 13.716 -14.438 1.00 68.44 173 LEU A C 1
ATOM 1349 O O . LEU A 1 173 ? 3.174 13.778 -13.685 1.00 68.44 173 LEU A O 1
ATOM 1353 N N . ALA A 1 174 ? 4.275 14.516 -15.501 1.00 60.06 174 ALA A N 1
ATOM 1354 C CA . ALA A 1 174 ? 3.268 15.505 -15.889 1.00 60.06 174 ALA A CA 1
ATOM 1355 C C . ALA A 1 174 ? 1.934 14.869 -16.330 1.00 60.06 174 ALA A C 1
ATOM 1357 O O . ALA A 1 174 ? 0.892 15.519 -16.238 1.00 60.06 174 ALA A O 1
ATOM 1358 N N . PHE A 1 175 ? 1.950 13.600 -16.756 1.00 56.41 175 PHE A N 1
ATOM 1359 C CA . PHE A 1 175 ? 0.753 12.832 -17.111 1.00 56.41 175 PHE A CA 1
ATOM 1360 C C . PHE A 1 175 ? -0.195 12.624 -15.918 1.00 56.41 175 PHE A C 1
ATOM 1362 O O . PHE A 1 175 ? -1.404 12.674 -16.092 1.00 56.41 175 PHE A O 1
ATOM 1369 N N . TRP A 1 176 ? 0.328 12.493 -14.692 1.00 53.59 176 TRP A N 1
ATOM 1370 C CA . TRP A 1 176 ? -0.487 12.310 -13.478 1.00 53.59 176 TRP A CA 1
ATOM 1371 C C . TRP A 1 176 ? -1.306 13.553 -13.083 1.00 53.59 176 TRP A C 1
ATOM 1373 O O . TRP A 1 176 ? -2.161 13.463 -12.203 1.00 53.59 176 TRP A O 1
ATOM 1383 N N . TRP A 1 177 ? -1.039 14.708 -13.708 1.00 47.81 177 TRP A N 1
ATOM 1384 C CA . TRP A 1 177 ? -1.722 15.983 -13.453 1.00 47.81 177 TRP A CA 1
ATOM 1385 C C . TRP A 1 177 ? -2.539 16.520 -14.641 1.00 47.81 177 TRP A C 1
ATOM 1387 O O . TRP A 1 177 ? -2.973 17.674 -14.597 1.00 47.81 177 TRP A O 1
ATOM 1397 N N . ARG A 1 178 ? -2.762 15.715 -15.685 1.00 35.31 178 ARG A N 1
ATOM 1398 C CA . ARG A 1 178 ? -3.690 16.013 -16.789 1.00 35.31 178 ARG A CA 1
ATOM 1399 C C . ARG A 1 178 ? -4.930 15.136 -16.710 1.00 35.31 178 ARG A C 1
ATOM 1401 O O . ARG A 1 178 ? -6.002 15.661 -17.081 1.00 35.31 178 ARG A O 1
#

Sequence (178 aa):
MTSEGAVFDLGYEQYRGPRLSDRQVFWRMVIDGLKKSVGIGKRARNKAFPFSLVALAILPALGVVVIQVVAKIFGLPLSGDVLLDDREYFDWTSQLIFFFVAVAVPNLLIPDRVENVLLVYTSRPPTINTYLVARLVAMAISVGVFLMIPQLVLLIGEALISPSFFGHLADNLAFWWR

Secondary structure (DSSP, 8-state):
-----------PPP--SPPPPHHHHHHHHHHHHHHHHTTTTS-THHHHHHHHHHHHHHHHHHHHHHHHHHHHHHT----GGGSPPHHHHHHHHHHHHHHHHHHHHHHHHHHHHHTTHHHHHHTSS--HHHHHHHHHHHHHHHHHHHHHHHHHHHHHHHHHHSS-HHHHHHHHHGGGG-

Foldseek 3Di:
DDPDDDDDDPVDDDPPDDDDDPVRVLVVLLVVLLCLLCVNVHDVVSNCQLVVLLVVLQVVLVVQLVVLVVCVVVVNDDDPVSDDDPVNSLVVLVVSVVVSCVSSVCSRPVVCVVVVCVVVVVVDPDDPVSNVVSNVSSSVVNSVCSSVSNVVSNQQSVLVVDPHNVVSCVVVVVVVVD

pLDDT: mean 82.98, std 11.11, range [35.31, 97.5]

Mean predicted aligned error: 9.04 Å

Radius of gyration: 24.03 Å; Cα contacts (8 Å, |Δi|>4): 109; chains: 1; bounding box: 40×33×89 Å